Protein AF-A0A959PGM4-F1 (afdb_monomer_lite)

Structure (mmCIF, N/CA/C/O backbone):
data_AF-A0A959PGM4-F1
#
_entry.id   AF-A0A959PGM4-F1
#
loop_
_atom_site.group_PDB
_atom_site.id
_atom_site.type_symbol
_atom_site.label_atom_id
_atom_site.label_alt_id
_atom_site.label_comp_id
_atom_site.label_asym_id
_atom_site.label_entity_id
_atom_site.label_seq_id
_atom_site.pdbx_PDB_ins_code
_atom_site.Cartn_x
_atom_site.Cartn_y
_atom_site.Cartn_z
_atom_site.occupancy
_atom_site.B_iso_or_equiv
_atom_site.auth_seq_id
_atom_site.auth_comp_id
_atom_site.auth_asym_id
_atom_site.auth_atom_id
_atom_site.pdbx_PDB_model_num
ATOM 1 N N . GLY A 1 1 ? -4.953 7.515 -6.746 1.00 93.56 1 GLY A N 1
ATOM 2 C CA . GLY A 1 1 ? -4.181 6.437 -7.376 1.00 93.56 1 GLY A CA 1
ATOM 3 C C . GLY A 1 1 ? -5.066 5.246 -7.631 1.00 93.56 1 GLY A C 1
ATOM 4 O O . GLY A 1 1 ? -6.221 5.240 -7.216 1.00 93.56 1 GLY A O 1
ATOM 5 N N . TRP A 1 2 ? -4.540 4.241 -8.324 1.00 95.38 2 TRP A N 1
ATOM 6 C CA . TRP A 1 2 ? -5.319 3.051 -8.662 1.00 95.38 2 TRP A CA 1
ATOM 7 C C . TRP A 1 2 ? -5.652 2.193 -7.431 1.00 95.38 2 TRP A C 1
ATOM 9 O O . TRP A 1 2 ? -6.746 1.647 -7.377 1.00 95.38 2 TRP A O 1
ATOM 19 N N . GLY A 1 3 ? -4.788 2.151 -6.406 1.00 96.81 3 GLY A N 1
ATOM 20 C CA . GLY A 1 3 ? -5.074 1.464 -5.138 1.00 96.81 3 GLY A CA 1
ATOM 21 C C . GLY A 1 3 ? -6.258 2.080 -4.389 1.00 96.81 3 GLY A C 1
ATOM 22 O O . GLY A 1 3 ? -7.135 1.367 -3.916 1.00 96.81 3 GLY A O 1
ATOM 23 N N . GLY A 1 4 ? -6.340 3.412 -4.359 1.00 97.00 4 GLY A N 1
ATOM 24 C CA . GLY A 1 4 ? -7.487 4.130 -3.800 1.00 97.00 4 GLY A CA 1
ATOM 25 C C . GLY A 1 4 ? -8.791 3.877 -4.556 1.00 97.00 4 GLY A C 1
ATOM 26 O O . GLY A 1 4 ? -9.796 3.535 -3.944 1.00 97.00 4 GLY A O 1
ATOM 27 N N . ARG A 1 5 ? -8.764 3.953 -5.893 1.00 96.56 5 ARG A N 1
ATOM 28 C CA . ARG A 1 5 ? -9.941 3.631 -6.723 1.00 96.56 5 ARG A CA 1
ATOM 29 C C . ARG A 1 5 ? -10.361 2.164 -6.596 1.00 96.56 5 ARG A C 1
ATOM 31 O O . ARG A 1 5 ? -11.548 1.863 -6.586 1.00 96.56 5 ARG A O 1
ATOM 38 N N . MET A 1 6 ? -9.399 1.253 -6.465 1.00 97.12 6 MET A N 1
ATOM 39 C CA . MET A 1 6 ? -9.663 -0.156 -6.179 1.00 97.12 6 MET A CA 1
ATOM 40 C C . MET A 1 6 ? -10.338 -0.329 -4.813 1.00 97.12 6 MET A C 1
ATOM 42 O O . MET A 1 6 ? -11.281 -1.108 -4.696 1.00 97.12 6 MET A O 1
ATOM 46 N N . ALA A 1 7 ? -9.907 0.422 -3.795 1.00 97.25 7 ALA A N 1
ATOM 47 C CA . ALA A 1 7 ? -10.582 0.445 -2.503 1.00 97.25 7 ALA A CA 1
ATOM 48 C C . ALA A 1 7 ? -12.028 0.949 -2.630 1.00 97.25 7 ALA A C 1
ATOM 50 O O . ALA A 1 7 ? -12.923 0.303 -2.095 1.00 97.25 7 ALA A O 1
ATOM 51 N N . ASP A 1 8 ? -12.288 2.026 -3.384 1.00 96.62 8 ASP A N 1
ATOM 52 C CA . ASP A 1 8 ? -13.658 2.525 -3.601 1.00 96.62 8 ASP A CA 1
ATOM 53 C C . ASP A 1 8 ? -14.587 1.439 -4.183 1.00 96.62 8 ASP A C 1
ATOM 55 O O . ASP A 1 8 ? -15.738 1.320 -3.764 1.00 96.62 8 ASP A O 1
ATOM 59 N N . LEU A 1 9 ? -14.082 0.606 -5.103 1.00 96.50 9 LEU A N 1
ATOM 60 C CA . LEU A 1 9 ? -14.846 -0.500 -5.696 1.00 96.50 9 LEU A CA 1
ATOM 61 C C . LEU A 1 9 ? -15.120 -1.640 -4.701 1.00 96.50 9 LEU A C 1
ATOM 63 O O . LEU A 1 9 ? -16.193 -2.246 -4.723 1.00 96.50 9 LEU A O 1
ATOM 67 N N . LEU A 1 10 ? -14.153 -1.955 -3.835 1.00 96.62 10 LEU A N 1
ATOM 68 C CA . LEU A 1 10 ? -14.152 -3.188 -3.038 1.00 96.62 10 LEU A CA 1
ATOM 69 C C . LEU A 1 10 ? -14.497 -2.990 -1.561 1.00 96.62 10 LEU A C 1
ATOM 71 O O . LEU A 1 10 ? -14.688 -3.969 -0.841 1.00 96.62 10 LEU A O 1
ATOM 75 N N . ASN A 1 11 ? -14.616 -1.755 -1.084 1.00 95.56 11 ASN A N 1
ATOM 76 C CA . ASN A 1 11 ? -14.829 -1.476 0.335 1.00 95.56 11 ASN A CA 1
ATOM 77 C C . ASN A 1 11 ? -16.138 -2.051 0.894 1.00 95.56 11 ASN A C 1
ATOM 79 O O . ASN A 1 11 ? -16.210 -2.406 2.068 1.00 95.56 11 ASN A O 1
ATOM 83 N N . SER A 1 12 ? -17.148 -2.239 0.043 1.00 95.50 12 SER A N 1
ATOM 84 C CA . SER A 1 12 ? -18.398 -2.921 0.410 1.00 95.50 12 SER A CA 1
ATOM 85 C C . SER A 1 12 ? -18.208 -4.391 0.821 1.00 95.50 12 SER A C 1
ATOM 87 O O . SER A 1 12 ? -19.103 -4.988 1.418 1.00 95.50 12 SER A O 1
ATOM 89 N N . MET A 1 13 ? -17.044 -4.987 0.534 1.00 94.94 13 MET A N 1
ATOM 90 C CA . MET A 1 13 ? -16.696 -6.342 0.967 1.00 94.94 13 MET A CA 1
ATOM 91 C C . MET A 1 13 ? -16.266 -6.409 2.440 1.00 94.94 13 MET A C 1
ATOM 93 O O . MET A 1 13 ? -16.211 -7.507 3.001 1.00 94.94 13 MET A O 1
ATOM 97 N N . ASN A 1 14 ? -15.962 -5.263 3.053 1.00 96.75 14 ASN A N 1
ATOM 98 C CA . ASN A 1 14 ? -15.613 -5.126 4.462 1.00 96.75 14 ASN A CA 1
ATOM 99 C C . ASN A 1 14 ? -16.838 -4.687 5.274 1.00 96.75 14 ASN A C 1
ATOM 101 O O . ASN A 1 14 ? -17.685 -3.935 4.791 1.00 96.75 14 ASN A O 1
ATOM 105 N N . THR A 1 15 ? -16.946 -5.138 6.524 1.00 96.88 15 THR A N 1
ATOM 106 C CA . THR A 1 15 ? -18.056 -4.729 7.404 1.00 96.88 15 THR A CA 1
ATOM 107 C C . THR A 1 15 ? -17.756 -3.437 8.154 1.00 96.88 15 THR A C 1
ATOM 109 O O . THR A 1 15 ? -18.684 -2.743 8.561 1.00 96.88 15 THR A O 1
ATOM 112 N N . ASN A 1 16 ? -16.478 -3.105 8.326 1.00 93.62 16 ASN A N 1
ATOM 113 C CA . ASN A 1 16 ? -16.043 -1.858 8.938 1.00 93.62 16 ASN A CA 1
ATOM 114 C C . ASN A 1 16 ? -15.961 -0.740 7.906 1.00 93.62 16 ASN A C 1
ATOM 116 O O . ASN A 1 16 ? -15.417 -0.921 6.820 1.00 93.62 16 ASN A O 1
ATOM 120 N N . GLN A 1 17 ? -16.548 0.395 8.269 1.00 87.94 17 GLN A N 1
ATOM 121 C CA . GLN A 1 17 ? -16.638 1.598 7.448 1.00 87.94 17 GLN A CA 1
ATOM 122 C C . GLN A 1 17 ? -16.081 2.835 8.179 1.00 87.94 17 GLN A C 1
ATOM 124 O O . GLN A 1 17 ? -16.074 3.928 7.616 1.00 87.94 17 GLN A O 1
ATOM 129 N N . ASN A 1 18 ? -15.631 2.673 9.428 1.00 89.25 18 ASN A N 1
ATOM 130 C CA . ASN A 1 18 ? -15.082 3.741 10.262 1.00 89.25 18 ASN A CA 1
ATOM 131 C C . ASN A 1 18 ? -13.567 3.854 10.088 1.00 89.25 18 ASN A C 1
ATOM 133 O O . ASN A 1 18 ? -13.029 4.953 9.961 1.00 89.25 18 ASN A O 1
ATOM 137 N N . VAL A 1 19 ? -12.879 2.711 10.057 1.00 94.88 19 VAL A N 1
ATOM 138 C CA . VAL A 1 19 ? -11.465 2.631 9.693 1.00 94.88 19 VAL A CA 1
ATOM 139 C C . VAL A 1 19 ? -11.381 2.408 8.185 1.00 94.88 19 VAL A C 1
ATOM 141 O O . VAL A 1 19 ? -12.129 1.614 7.618 1.00 94.88 19 VAL A O 1
ATOM 144 N N . SER A 1 20 ? -10.479 3.115 7.507 1.00 95.06 20 SER A N 1
ATOM 145 C CA . SER A 1 20 ? -10.278 2.901 6.072 1.00 95.06 20 SER A CA 1
ATOM 146 C C . SER A 1 20 ? -9.637 1.539 5.814 1.00 95.06 20 SER A C 1
ATOM 148 O O . SER A 1 20 ? -8.712 1.137 6.519 1.00 95.06 20 SER A O 1
ATOM 150 N N . MET A 1 21 ? -10.057 0.851 4.749 1.00 96.50 21 MET A N 1
ATOM 151 C CA . MET A 1 21 ? -9.349 -0.345 4.276 1.00 96.50 21 MET A CA 1
ATOM 152 C C . MET A 1 21 ? -7.952 -0.029 3.714 1.00 96.50 21 MET A C 1
ATOM 154 O O . MET A 1 21 ? -7.125 -0.932 3.580 1.00 96.50 21 MET A O 1
ATOM 158 N N . ASN A 1 22 ? -7.686 1.240 3.387 1.00 97.38 22 ASN A N 1
ATOM 159 C CA . ASN A 1 22 ? -6.364 1.727 3.020 1.00 97.38 22 ASN A CA 1
ATOM 160 C C . ASN A 1 22 ? -5.606 2.107 4.290 1.00 97.38 22 ASN A C 1
ATOM 162 O O . ASN A 1 22 ? -5.919 3.120 4.905 1.00 97.38 22 ASN A O 1
ATOM 166 N N . ILE A 1 23 ? -4.593 1.332 4.664 1.00 98.00 23 ILE A N 1
ATOM 167 C CA . ILE A 1 23 ? -3.714 1.638 5.796 1.00 98.00 23 ILE A CA 1
ATOM 168 C C . ILE A 1 23 ? -2.375 2.132 5.251 1.00 98.00 23 ILE A C 1
ATOM 170 O O . ILE A 1 23 ? -1.760 1.469 4.413 1.00 98.00 23 ILE A O 1
ATOM 174 N N . SER A 1 24 ? -1.907 3.288 5.713 1.00 97.88 24 SER A N 1
ATOM 175 C CA . SER A 1 24 ? -0.600 3.826 5.321 1.00 97.88 24 SER A CA 1
ATOM 176 C C . SER A 1 24 ? 0.341 3.894 6.507 1.00 97.88 24 SER A C 1
ATOM 178 O O . SER A 1 24 ? -0.002 4.441 7.549 1.00 97.88 24 SER A O 1
ATOM 180 N N . LEU A 1 25 ? 1.562 3.409 6.314 1.00 97.94 25 LEU A N 1
ATOM 181 C CA . LEU A 1 25 ? 2.662 3.556 7.261 1.00 97.94 25 LEU A CA 1
ATOM 182 C C . LEU A 1 25 ? 3.656 4.631 6.815 1.00 97.94 25 LEU A C 1
ATOM 184 O O . LEU A 1 25 ? 4.728 4.779 7.396 1.00 97.94 25 LEU A O 1
ATOM 188 N N . SER A 1 26 ? 3.319 5.396 5.776 1.00 95.25 26 SER A N 1
ATOM 189 C CA . SER A 1 26 ? 4.145 6.478 5.230 1.00 95.25 26 SER A CA 1
ATOM 190 C C . SER A 1 26 ? 3.349 7.765 5.008 1.00 95.25 26 SER A C 1
ATOM 192 O O . SER A 1 26 ? 3.731 8.598 4.193 1.00 95.25 26 SER A O 1
ATOM 194 N N . GLY A 1 27 ? 2.258 7.948 5.757 1.00 93.75 27 GLY A N 1
ATOM 195 C CA . GLY A 1 27 ? 1.411 9.134 5.660 1.00 93.75 27 GLY A CA 1
ATOM 196 C C . GLY A 1 27 ? 0.600 9.180 4.366 1.00 93.75 27 GLY A C 1
ATOM 197 O O . GLY A 1 27 ? 0.263 8.144 3.785 1.00 93.75 27 GLY A O 1
ATOM 198 N N . THR A 1 28 ? 0.263 10.385 3.923 1.00 92.94 28 THR A N 1
ATOM 199 C CA . THR A 1 28 ? -0.574 10.565 2.737 1.00 92.94 28 THR A CA 1
ATOM 200 C C . THR A 1 28 ? 0.173 10.182 1.462 1.00 92.94 28 THR A C 1
ATOM 202 O O . THR A 1 28 ? 1.365 10.458 1.319 1.00 92.94 28 THR A O 1
ATOM 205 N N . ASN A 1 29 ? -0.501 9.505 0.529 1.00 94.88 29 ASN A N 1
ATOM 206 C CA . ASN A 1 29 ? 0.143 9.019 -0.692 1.00 94.88 29 ASN A CA 1
ATOM 207 C C . ASN A 1 29 ? -0.814 8.958 -1.888 1.00 94.88 29 ASN A C 1
ATOM 209 O O . ASN A 1 29 ? -2.011 8.714 -1.761 1.00 94.88 29 ASN A O 1
ATOM 213 N N . ILE A 1 30 ? -0.263 9.155 -3.089 1.00 94.12 30 ILE A N 1
ATOM 214 C CA . ILE A 1 30 ? -1.052 9.192 -4.327 1.00 94.12 30 ILE A CA 1
ATOM 215 C C . ILE A 1 30 ? -1.630 7.812 -4.656 1.00 94.12 30 ILE A C 1
ATOM 217 O O . ILE A 1 30 ? -2.711 7.740 -5.240 1.00 94.12 30 ILE A O 1
ATOM 221 N N . PHE A 1 31 ? -0.952 6.721 -4.290 1.00 96.00 31 PHE A N 1
ATOM 222 C CA . PHE A 1 31 ? -1.379 5.357 -4.603 1.00 96.00 31 PHE A CA 1
ATOM 223 C C . PHE A 1 31 ? -2.751 5.026 -3.988 1.00 96.00 31 PHE A C 1
ATOM 225 O O . PHE A 1 31 ? -3.655 4.618 -4.724 1.00 96.00 31 PHE A O 1
ATOM 232 N N . GLN A 1 32 ? -2.935 5.296 -2.693 1.00 97.06 32 GLN A N 1
ATOM 233 C CA . GLN A 1 32 ? -4.159 5.009 -1.929 1.00 97.06 32 GLN A CA 1
ATOM 234 C C . GLN A 1 32 ? -5.254 6.082 -2.040 1.00 97.06 32 GLN A C 1
ATOM 236 O O . GLN A 1 32 ? -6.339 5.901 -1.494 1.00 97.06 32 GLN A O 1
ATOM 241 N N . TYR A 1 33 ? -5.015 7.169 -2.777 1.00 93.19 33 TYR A N 1
ATOM 242 C CA . TYR A 1 33 ? -5.997 8.242 -2.942 1.00 93.19 33 TYR A CA 1
ATOM 243 C C . TYR A 1 33 ? -7.174 7.825 -3.848 1.00 93.19 33 TYR A C 1
ATOM 245 O O . TYR A 1 33 ? -6.987 7.685 -5.061 1.00 93.19 33 TYR A O 1
ATOM 253 N N . GLY A 1 34 ? -8.361 7.594 -3.284 1.00 93.25 34 GLY A N 1
ATOM 254 C CA . GLY A 1 34 ? -9.602 7.291 -4.009 1.00 93.25 34 GLY A CA 1
ATOM 255 C C . GLY A 1 34 ? -10.477 8.524 -4.266 1.00 93.25 34 GLY A C 1
ATOM 256 O O . GLY A 1 34 ? -10.069 9.659 -4.026 1.00 93.25 34 GLY A O 1
ATOM 257 N N . GLU A 1 35 ? -11.689 8.303 -4.773 1.00 91.12 35 GLU A N 1
ATOM 258 C CA . GLU A 1 35 ? -12.741 9.324 -4.854 1.00 91.12 35 GLU A CA 1
ATOM 259 C C . GLU A 1 35 ? -13.422 9.543 -3.505 1.00 91.12 35 GLU A C 1
ATOM 261 O O . GLU A 1 35 ? -13.747 10.679 -3.156 1.00 91.12 35 GLU A O 1
ATOM 266 N N . THR A 1 36 ? -13.640 8.462 -2.750 1.00 88.38 36 THR A N 1
ATOM 267 C CA . THR A 1 36 ? -14.333 8.514 -1.456 1.00 88.38 36 THR A CA 1
ATOM 268 C C . THR A 1 36 ? -13.449 8.060 -0.308 1.00 88.38 36 THR A C 1
ATOM 270 O O . THR A 1 36 ? -13.495 8.651 0.773 1.00 88.38 36 THR A O 1
ATOM 273 N N . LEU A 1 37 ? -12.614 7.049 -0.547 1.00 90.62 37 LEU A N 1
ATOM 274 C CA . LEU A 1 37 ? -11.719 6.491 0.451 1.00 90.62 37 LEU A CA 1
ATOM 275 C C . LEU A 1 37 ? -10.320 7.079 0.325 1.00 90.62 37 LEU A C 1
ATOM 277 O O . LEU A 1 37 ? -9.726 7.148 -0.749 1.00 90.62 37 LEU A O 1
ATOM 281 N N . VAL A 1 38 ? -9.778 7.455 1.474 1.00 90.62 38 VAL A N 1
ATOM 282 C CA . VAL A 1 38 ? -8.388 7.875 1.648 1.00 90.62 38 VAL A CA 1
ATOM 283 C C . VAL A 1 38 ? -7.728 6.983 2.687 1.00 90.62 38 VAL A C 1
ATOM 285 O O . VAL A 1 38 ? -8.398 6.227 3.394 1.00 90.62 38 VAL A O 1
ATOM 288 N N . GLU A 1 39 ? -6.411 7.031 2.763 1.00 94.69 39 GLU A N 1
ATOM 289 C CA . GLU A 1 39 ? -5.634 6.273 3.729 1.00 94.69 39 GLU A CA 1
ATOM 290 C C . GLU A 1 39 ? -5.937 6.649 5.187 1.00 94.69 39 GLU A C 1
ATOM 292 O O . GLU A 1 39 ? -6.103 7.814 5.548 1.00 94.69 39 GLU A O 1
ATOM 297 N N . PHE A 1 40 ? -5.944 5.634 6.044 1.00 95.62 40 PHE A N 1
ATOM 298 C CA . PHE A 1 40 ? -5.803 5.762 7.482 1.00 95.62 40 PHE A CA 1
ATOM 299 C C . PHE A 1 40 ? -4.318 5.594 7.825 1.00 95.62 40 PHE A C 1
ATOM 301 O O . PHE A 1 40 ? -3.743 4.513 7.673 1.00 95.62 40 PHE A O 1
ATOM 308 N N . ALA A 1 41 ? -3.674 6.695 8.211 1.00 95.62 41 ALA A N 1
ATOM 309 C CA . ALA A 1 41 ? -2.241 6.724 8.469 1.00 95.62 41 ALA A CA 1
ATOM 310 C C . ALA A 1 41 ? -1.920 6.304 9.910 1.00 95.62 41 ALA A C 1
ATOM 312 O O . ALA A 1 41 ? -2.480 6.851 10.859 1.00 95.62 41 ALA A O 1
ATOM 313 N N . ILE A 1 42 ? -0.978 5.376 10.058 1.00 97.19 42 ILE A N 1
ATOM 314 C CA . ILE A 1 42 ? -0.454 4.903 11.341 1.00 97.19 42 ILE A CA 1
ATOM 315 C C . ILE A 1 42 ? 1.075 4.961 11.343 1.00 97.19 42 ILE A C 1
ATOM 317 O O . ILE A 1 42 ? 1.725 4.909 10.297 1.00 97.19 42 ILE A O 1
ATOM 321 N N . ASP A 1 43 ? 1.661 5.062 12.527 1.00 97.06 43 ASP A N 1
ATOM 322 C CA . ASP A 1 43 ? 3.099 5.008 12.732 1.00 97.06 43 ASP A CA 1
ATOM 323 C C . ASP A 1 43 ? 3.585 3.549 12.882 1.00 97.06 43 ASP A C 1
ATOM 325 O O . ASP A 1 43 ? 2.937 2.746 13.566 1.00 97.06 43 ASP A O 1
ATOM 329 N N . PRO A 1 44 ? 4.727 3.170 12.275 1.00 97.06 44 PRO A N 1
ATOM 330 C CA . PRO A 1 44 ? 5.300 1.832 12.427 1.00 97.06 44 PRO A CA 1
ATOM 331 C C . PRO A 1 44 ? 5.546 1.413 13.883 1.00 97.06 44 PRO A C 1
ATOM 333 O O . PRO A 1 44 ? 5.326 0.255 14.235 1.00 97.06 44 PRO A O 1
ATOM 336 N N . TYR A 1 45 ? 5.968 2.346 14.733 1.00 96.81 45 TYR A N 1
ATOM 337 C CA . TYR A 1 45 ? 6.295 2.102 16.133 1.00 96.81 45 TYR A CA 1
ATOM 338 C C . TYR A 1 45 ? 5.079 2.340 17.028 1.00 96.81 45 TYR A C 1
ATOM 340 O O . TYR A 1 45 ? 4.698 1.448 17.786 1.00 96.81 45 TYR A O 1
ATOM 348 N N . ASP A 1 46 ? 4.407 3.479 16.873 1.00 94.81 46 ASP A N 1
ATOM 349 C CA . ASP A 1 46 ? 3.365 3.929 17.806 1.00 94.81 46 ASP A CA 1
ATOM 350 C C . ASP A 1 46 ? 1.932 3.541 17.390 1.00 94.81 46 ASP A C 1
ATOM 352 O O . ASP A 1 46 ? 0.984 3.709 18.160 1.00 94.81 46 ASP A O 1
ATOM 356 N N . GLY A 1 47 ? 1.742 2.986 16.188 1.00 95.50 47 GLY A N 1
ATOM 357 C CA . GLY A 1 47 ? 0.420 2.631 15.673 1.00 95.50 47 GLY A CA 1
ATOM 358 C C . GLY A 1 47 ? -0.427 3.880 15.430 1.00 95.50 47 GLY A C 1
ATOM 359 O O . GLY A 1 47 ? -0.027 4.762 14.678 1.00 95.50 47 GLY A O 1
ATOM 360 N N . SER A 1 48 ? -1.602 3.976 16.052 1.00 94.25 48 SER A N 1
ATOM 361 C CA . SER A 1 48 ? -2.434 5.185 15.981 1.00 94.25 48 SER A CA 1
ATOM 362 C C . SER A 1 48 ? -2.345 5.953 17.306 1.00 94.25 48 SER A C 1
ATOM 364 O O . SER A 1 48 ? -3.080 5.625 18.242 1.00 94.25 48 SER A O 1
ATOM 366 N N . PRO A 1 49 ? -1.445 6.947 17.444 1.00 85.81 49 PRO A N 1
ATOM 367 C CA . PRO A 1 49 ? -1.211 7.624 18.723 1.00 85.81 49 PRO A CA 1
ATOM 368 C C . PRO A 1 49 ? -2.404 8.468 19.206 1.00 85.81 49 PRO A C 1
ATOM 370 O O . PRO A 1 49 ? -2.496 8.756 20.397 1.00 85.81 49 PRO A O 1
ATOM 373 N N . GLY A 1 50 ? -3.347 8.819 18.323 1.00 88.19 50 GLY A N 1
ATOM 374 C CA . GLY A 1 50 ? -4.508 9.647 18.660 1.00 88.19 50 GLY A CA 1
ATOM 375 C C . GLY A 1 50 ? -4.138 11.100 18.986 1.00 88.19 50 GLY A C 1
ATOM 376 O O . GLY A 1 50 ? -3.073 11.590 18.609 1.00 88.19 50 GLY A O 1
ATOM 377 N N . ILE A 1 51 ? -5.037 11.810 19.672 1.00 90.50 51 ILE A N 1
ATOM 378 C CA . ILE A 1 51 ? -4.790 13.172 20.167 1.00 90.50 51 ILE A CA 1
ATOM 379 C C . ILE A 1 51 ? -4.303 13.078 21.614 1.00 90.50 51 ILE A C 1
ATOM 381 O O . ILE A 1 51 ? -4.976 12.484 22.455 1.00 90.50 51 ILE A O 1
ATOM 385 N N . ASP A 1 52 ? -3.163 13.699 21.927 1.00 89.00 52 ASP A N 1
ATOM 386 C CA . ASP A 1 52 ? -2.645 13.716 23.298 1.00 89.00 52 ASP A CA 1
ATOM 387 C C . ASP A 1 52 ? -3.694 14.249 24.292 1.00 89.00 52 ASP A C 1
ATOM 389 O O . ASP A 1 52 ? -4.310 15.302 24.086 1.00 89.00 52 ASP A O 1
ATOM 393 N N . GLY A 1 53 ? -3.882 13.511 25.389 1.00 88.12 53 GLY A N 1
ATOM 394 C CA . GLY A 1 53 ? -4.843 13.805 26.452 1.00 88.12 53 GLY A CA 1
ATOM 395 C C . GLY A 1 53 ? -6.320 13.726 26.063 1.00 88.12 53 GLY A C 1
ATOM 396 O O . GLY A 1 53 ? -7.150 14.149 26.869 1.00 88.12 53 GLY A O 1
ATOM 397 N N . TYR A 1 54 ? -6.646 13.209 24.876 1.00 92.44 54 TYR A N 1
ATOM 398 C CA . TYR A 1 54 ? -8.002 12.800 24.531 1.00 92.44 54 TYR A CA 1
ATOM 399 C C . TYR A 1 54 ? -8.253 11.376 25.028 1.00 92.44 54 TYR A C 1
ATOM 401 O O . TYR A 1 54 ? -7.597 10.430 24.595 1.00 92.44 54 TYR A O 1
ATOM 409 N N . ASP A 1 55 ? -9.211 11.227 25.934 1.00 90.19 55 ASP A N 1
ATOM 410 C CA . ASP A 1 55 ? -9.642 9.930 26.452 1.00 90.19 55 ASP A CA 1
ATOM 411 C C . ASP A 1 55 ? -11.115 10.042 26.904 1.00 90.19 55 ASP A C 1
ATOM 413 O O . ASP A 1 55 ? -11.405 10.751 27.878 1.00 90.19 55 ASP A O 1
ATOM 417 N N . PRO A 1 56 ? -12.063 9.393 26.196 1.00 87.00 56 PRO A N 1
ATOM 418 C CA . PRO A 1 56 ? -13.490 9.414 26.534 1.00 87.00 56 PRO A CA 1
ATOM 419 C C . PRO A 1 56 ? -13.830 8.758 27.875 1.00 87.00 56 PRO A C 1
ATOM 421 O O . PRO A 1 56 ? -14.887 9.027 28.441 1.00 87.00 56 PRO A O 1
ATOM 424 N N . LEU A 1 57 ? -12.951 7.892 28.385 1.00 88.88 57 LEU A N 1
ATOM 425 C CA . LEU A 1 57 ? -13.129 7.185 29.654 1.00 88.88 57 LEU A CA 1
ATOM 426 C C . LEU A 1 57 ? -12.419 7.896 30.815 1.00 88.88 57 LEU A C 1
ATOM 428 O O . LEU A 1 57 ? -12.503 7.460 31.966 1.00 88.88 57 LEU A O 1
ATOM 432 N N . SER A 1 58 ? -11.726 8.998 30.522 1.00 92.31 58 SER A N 1
ATOM 433 C CA . SER A 1 58 ? -10.930 9.728 31.495 1.00 92.31 58 SER A CA 1
ATOM 434 C C . SER A 1 58 ? -11.766 10.462 32.534 1.00 92.31 58 SER A C 1
ATOM 436 O O . SER A 1 58 ? -12.937 10.783 32.344 1.00 92.31 58 SER A O 1
ATOM 438 N N . THR A 1 59 ? -11.115 10.830 33.635 1.00 92.75 59 THR A N 1
ATOM 439 C CA . THR A 1 59 ? -11.686 11.700 34.671 1.00 92.75 59 THR A CA 1
ATOM 440 C C . THR A 1 59 ? -10.749 12.875 34.959 1.00 92.75 59 THR A C 1
ATOM 442 O O . THR A 1 59 ? -9.597 12.907 34.525 1.00 92.75 59 THR A O 1
ATOM 445 N N . GLY A 1 60 ? -11.239 13.894 35.671 1.00 93.94 60 GLY A N 1
ATOM 446 C CA . GLY A 1 60 ? -10.421 15.045 36.061 1.00 93.94 60 GLY A CA 1
ATOM 447 C C . GLY A 1 60 ? -10.030 15.941 34.880 1.00 93.94 60 GLY A C 1
ATOM 448 O O . GLY A 1 60 ? -10.881 16.335 34.084 1.00 93.94 60 GLY A O 1
ATOM 449 N N . PHE A 1 61 ? -8.748 16.312 34.789 1.00 93.44 61 PHE A N 1
ATOM 450 C CA . PHE A 1 61 ? -8.267 17.279 33.794 1.00 93.44 61 PHE A CA 1
ATOM 451 C C . PHE A 1 61 ? -8.402 16.773 32.351 1.00 93.44 61 PHE A C 1
ATOM 453 O O . PHE A 1 61 ? -8.845 17.525 31.487 1.00 93.44 61 PHE A O 1
ATOM 460 N N . ASN A 1 62 ? -8.096 15.500 32.091 1.00 93.44 62 ASN A N 1
ATOM 461 C CA . ASN A 1 62 ? -8.219 14.931 30.747 1.00 93.44 62 ASN A CA 1
ATOM 462 C C . ASN A 1 62 ? -9.681 14.835 30.296 1.00 93.44 62 ASN A C 1
ATOM 464 O O . ASN A 1 62 ? -9.963 15.144 29.148 1.00 93.44 62 ASN A O 1
ATOM 468 N N . ALA A 1 63 ? -10.634 14.574 31.199 1.00 95.12 63 ALA A N 1
ATOM 469 C CA . ALA A 1 63 ? -12.059 14.659 30.856 1.00 95.12 63 ALA A CA 1
ATOM 470 C C . ALA A 1 63 ? -12.461 16.063 30.364 1.00 95.12 63 ALA A C 1
ATOM 472 O O . ALA A 1 63 ? -13.255 16.198 29.438 1.00 95.12 63 ALA A O 1
ATOM 473 N N . LYS A 1 64 ? -11.874 17.122 30.945 1.00 95.31 64 LYS A N 1
ATOM 474 C CA . LYS A 1 64 ? -12.068 18.504 30.475 1.00 95.31 64 LYS A CA 1
ATOM 475 C C . LYS A 1 64 ? -11.369 18.794 29.147 1.00 95.31 64 LYS A C 1
ATOM 477 O O . LYS A 1 64 ? -11.896 19.579 28.363 1.00 95.31 64 LYS A O 1
ATOM 482 N N . ARG A 1 65 ? -10.223 18.160 28.871 1.00 94.88 65 ARG A N 1
ATOM 483 C CA . ARG A 1 65 ? -9.576 18.217 27.547 1.00 94.88 65 ARG A CA 1
ATOM 484 C C . ARG A 1 65 ? -10.446 17.547 26.485 1.00 94.88 65 ARG A C 1
ATOM 486 O O . ARG A 1 65 ? -10.701 18.185 25.469 1.00 94.88 65 ARG A O 1
ATOM 493 N N . THR A 1 66 ? -10.936 16.332 26.742 1.00 94.62 66 THR A N 1
ATOM 494 C CA . THR A 1 66 ? -11.867 15.601 25.866 1.00 94.62 66 THR A CA 1
ATOM 495 C C . THR A 1 66 ? -13.102 16.453 25.558 1.00 94.62 66 THR A C 1
ATOM 497 O O . THR A 1 66 ? -13.359 16.730 24.393 1.00 94.62 66 THR A O 1
ATOM 500 N N . GLU A 1 67 ? -13.780 16.990 26.583 1.00 94.94 67 GLU A N 1
ATOM 501 C CA . GLU A 1 67 ? -14.948 17.876 26.417 1.00 94.94 67 GLU A CA 1
ATOM 502 C C . GLU A 1 67 ? -14.631 19.099 25.535 1.00 94.94 67 GLU A C 1
ATOM 504 O O . GLU A 1 67 ? -15.405 19.456 24.648 1.00 94.94 67 GLU A O 1
ATOM 509 N N . GLY A 1 68 ? -13.473 19.736 25.738 1.00 94.25 68 GLY A N 1
ATOM 510 C CA . GLY A 1 68 ? -13.040 20.872 24.922 1.00 94.25 68 GLY A CA 1
ATOM 511 C C . GLY A 1 68 ? -12.759 20.503 23.462 1.00 94.25 68 GLY A C 1
ATOM 512 O O . GLY A 1 68 ? -13.127 21.256 22.561 1.00 94.25 68 GLY A O 1
ATOM 513 N N . ILE A 1 69 ? -12.132 19.350 23.220 1.00 93.62 69 ILE A N 1
ATOM 514 C CA . ILE A 1 69 ? -11.870 18.835 21.869 1.00 93.62 69 ILE A CA 1
ATOM 515 C C . ILE A 1 69 ? -13.192 18.507 21.170 1.00 93.62 69 ILE A C 1
ATOM 517 O O . ILE A 1 69 ? -13.404 18.962 20.047 1.00 93.62 69 ILE A O 1
ATOM 521 N N . ASP A 1 70 ? -14.105 17.807 21.844 1.00 93.69 70 ASP A N 1
ATOM 522 C CA . ASP A 1 70 ? -15.422 17.463 21.301 1.00 93.69 70 ASP A CA 1
ATOM 523 C C . ASP A 1 70 ? -16.231 18.719 20.955 1.00 93.69 70 ASP A C 1
ATOM 525 O O . ASP A 1 70 ? -16.871 18.769 19.906 1.00 93.69 70 ASP A O 1
ATOM 529 N N . LEU A 1 71 ? -16.162 19.772 21.780 1.00 93.12 71 LEU A N 1
ATOM 530 C CA 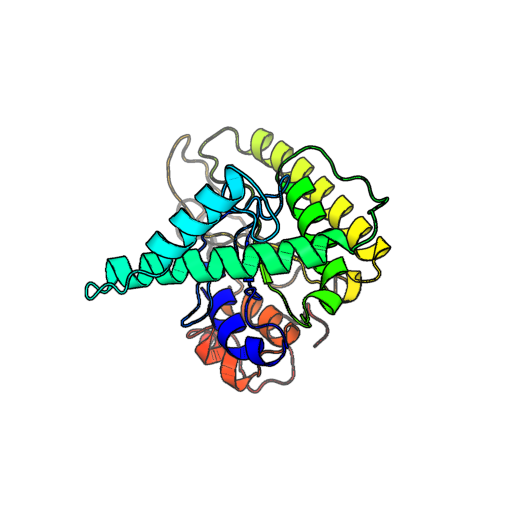. LEU A 1 71 ? -16.796 21.061 21.484 1.00 93.12 71 LEU A CA 1
ATOM 531 C C . LEU A 1 71 ? -16.203 21.728 20.240 1.00 93.12 71 LEU A C 1
ATOM 533 O O . LEU A 1 71 ? -16.959 22.244 19.420 1.00 93.12 71 LEU A O 1
ATOM 537 N N . LEU A 1 72 ? -14.874 21.718 20.084 1.00 90.31 72 LEU A N 1
ATOM 538 C CA . LEU A 1 72 ? -14.199 22.281 18.909 1.00 90.31 72 LEU A CA 1
ATOM 539 C C . LEU A 1 72 ? -14.542 21.506 17.635 1.00 90.31 72 LEU A C 1
ATOM 541 O O . LEU A 1 72 ? -14.813 22.114 16.601 1.00 90.31 72 LEU A O 1
ATOM 545 N N . LEU A 1 73 ? -14.569 20.176 17.714 1.00 90.62 73 LEU A N 1
ATOM 546 C CA . LEU A 1 73 ? -14.960 19.328 16.596 1.00 90.62 73 LEU A CA 1
ATOM 547 C C . LEU A 1 73 ? -16.465 19.451 16.315 1.00 90.62 73 LEU A C 1
ATOM 549 O O . LEU A 1 73 ? -16.891 19.415 15.165 1.00 90.62 73 LEU A O 1
ATOM 553 N N . GLY A 1 74 ? -17.297 19.648 17.333 1.00 89.19 74 GLY A N 1
ATOM 554 C CA . GLY A 1 74 ? -18.748 19.789 17.213 1.00 89.19 74 GLY A CA 1
ATOM 555 C C . GLY A 1 74 ? -19.220 21.063 16.505 1.00 89.19 74 GLY A C 1
ATOM 556 O O . GLY A 1 74 ? -20.395 21.140 16.145 1.00 89.19 74 GLY A O 1
ATOM 557 N N . VAL A 1 75 ? -18.341 22.046 16.275 1.00 90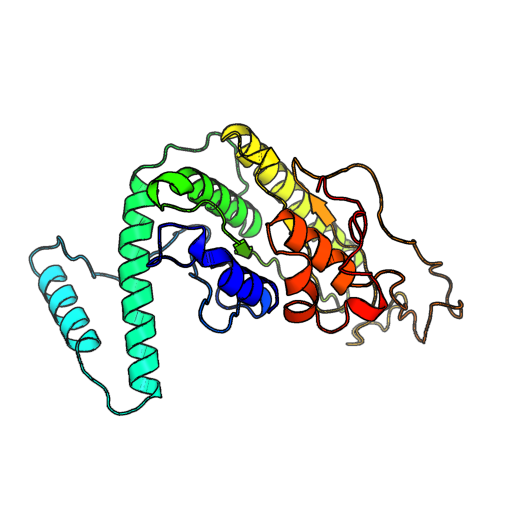.12 75 VAL A N 1
ATOM 558 C CA . VAL A 1 75 ? -18.708 23.296 15.598 1.00 90.12 75 VAL A CA 1
ATOM 559 C C . VAL A 1 75 ? -19.079 23.029 14.139 1.00 90.12 75 VAL A C 1
ATOM 561 O O . VAL A 1 75 ? -18.282 22.504 13.361 1.00 90.12 75 VAL A O 1
ATOM 564 N N . ASP A 1 76 ? -20.284 23.445 13.748 1.00 88.69 76 ASP A N 1
ATOM 565 C CA . ASP A 1 76 ? -20.674 23.467 12.342 1.00 88.69 76 ASP A CA 1
ATOM 566 C C . ASP A 1 76 ? -20.037 24.673 11.640 1.00 88.69 76 ASP A C 1
ATOM 568 O O . ASP A 1 76 ? -20.148 25.821 12.085 1.00 88.69 76 ASP A O 1
ATOM 572 N N . HIS A 1 77 ? -19.330 24.409 10.545 1.00 90.19 77 HIS A N 1
ATOM 573 C CA . HIS A 1 77 ? -18.621 25.427 9.784 1.00 90.19 77 HIS A CA 1
ATOM 574 C C . HIS A 1 77 ? -19.288 25.613 8.417 1.00 90.19 77 HIS A C 1
ATOM 576 O O . HIS A 1 77 ? -19.298 24.675 7.622 1.00 90.19 77 HIS A O 1
ATOM 582 N N . PRO A 1 78 ? -19.772 26.826 8.081 1.00 92.31 78 PRO A N 1
ATOM 583 C CA . PRO A 1 78 ? -20.322 27.094 6.750 1.00 92.31 78 PRO A CA 1
ATOM 584 C C . PRO A 1 78 ? -19.240 27.113 5.658 1.00 92.31 78 PRO A C 1
ATOM 586 O O . PRO A 1 78 ? -19.544 26.953 4.480 1.00 92.31 78 PRO A O 1
ATOM 589 N N . ASP A 1 79 ? -17.976 27.321 6.036 1.00 95.69 79 ASP A N 1
ATOM 590 C CA . ASP A 1 79 ? -16.834 27.262 5.126 1.00 95.69 79 ASP A CA 1
ATOM 591 C C . ASP A 1 79 ? -16.458 25.806 4.820 1.00 95.69 79 ASP A C 1
ATOM 593 O O . ASP A 1 79 ? -16.172 25.023 5.730 1.00 95.69 79 ASP A O 1
ATOM 597 N N . MET A 1 80 ? -16.423 25.455 3.533 1.00 94.12 80 MET A N 1
ATOM 598 C CA . MET A 1 80 ? -16.192 24.079 3.087 1.00 94.12 80 MET A CA 1
ATOM 599 C C . MET A 1 80 ? -14.815 23.523 3.473 1.00 94.12 80 MET A C 1
ATOM 601 O O . MET A 1 80 ? -14.705 22.324 3.727 1.00 94.12 80 MET A O 1
ATOM 605 N N . PHE A 1 81 ? -13.771 24.356 3.553 1.00 93.25 81 PHE A N 1
ATOM 606 C CA . PHE A 1 81 ? -12.431 23.902 3.933 1.00 93.25 81 PHE A CA 1
ATOM 607 C C . PHE A 1 81 ? -12.364 23.607 5.426 1.00 93.25 81 PHE A C 1
ATOM 609 O O . PHE A 1 81 ? -11.875 22.549 5.818 1.00 93.25 81 PHE A O 1
ATOM 616 N N . LYS A 1 82 ? -12.913 24.497 6.261 1.00 93.00 82 LYS A N 1
ATOM 617 C CA . LYS A 1 82 ? -13.013 24.271 7.711 1.00 93.00 82 LYS A CA 1
ATOM 618 C C . LYS A 1 82 ? -13.872 23.055 8.025 1.00 93.00 82 LYS A C 1
ATOM 620 O O . LYS A 1 82 ? -13.472 22.232 8.840 1.00 93.00 82 LYS A O 1
ATOM 625 N N . LYS A 1 83 ? -15.010 22.910 7.340 1.00 91.44 83 LYS A N 1
ATOM 626 C CA . LYS A 1 83 ? -15.871 21.734 7.470 1.00 91.44 83 LYS A CA 1
ATOM 627 C C . LYS A 1 83 ? -15.118 20.452 7.119 1.00 91.44 83 LYS A C 1
ATOM 629 O O . LYS A 1 83 ? -15.084 19.537 7.930 1.00 91.44 83 LYS A O 1
ATOM 634 N N . SER A 1 84 ? -14.454 20.421 5.964 1.00 89.94 84 SER A N 1
ATOM 635 C CA . SER A 1 84 ? -13.676 19.255 5.525 1.00 89.94 84 SER A CA 1
ATOM 636 C C . SER A 1 84 ? -12.555 18.909 6.507 1.00 89.94 84 SER A C 1
ATOM 638 O O . SER A 1 84 ? -12.354 17.741 6.819 1.00 89.94 84 SER A O 1
ATOM 640 N N . TYR A 1 85 ? -11.849 19.915 7.031 1.00 90.50 85 TYR A N 1
ATOM 641 C CA . TYR A 1 85 ? -10.799 19.722 8.031 1.00 90.50 85 TYR A CA 1
ATOM 642 C C . TYR A 1 85 ? -11.344 19.101 9.325 1.00 90.50 85 TYR A C 1
ATOM 644 O O . TYR A 1 85 ? -10.808 18.103 9.804 1.00 90.50 85 TYR A O 1
ATOM 652 N N . THR A 1 86 ? -12.445 19.639 9.855 1.00 91.44 86 THR A N 1
ATOM 653 C CA . THR A 1 86 ? -13.101 19.100 11.053 1.00 91.44 86 THR A CA 1
ATOM 654 C C . THR A 1 86 ? -13.659 17.693 10.819 1.00 91.44 86 THR A C 1
ATOM 656 O O . THR A 1 86 ? -13.511 16.831 11.682 1.00 91.44 86 THR A O 1
ATOM 659 N N . ASP A 1 87 ? -14.252 17.429 9.653 1.00 89.31 87 ASP A N 1
ATOM 660 C CA . ASP A 1 87 ? -14.786 16.109 9.298 1.00 89.31 87 ASP A CA 1
ATOM 661 C C . ASP A 1 87 ? -13.658 15.065 9.158 1.00 89.31 87 ASP A C 1
ATOM 663 O O . ASP A 1 87 ? -13.819 13.924 9.592 1.00 89.31 87 ASP A O 1
ATOM 667 N N . ILE A 1 88 ? -12.486 15.446 8.628 1.00 88.88 88 ILE A N 1
ATOM 668 C CA . ILE A 1 88 ? -11.288 14.590 8.623 1.00 88.88 88 ILE A CA 1
ATOM 669 C C . ILE A 1 88 ? -10.835 14.293 10.054 1.00 88.88 88 ILE A C 1
ATOM 671 O O . ILE A 1 88 ? -10.635 13.128 10.380 1.00 88.88 88 ILE A O 1
ATOM 675 N N . LEU A 1 89 ? -10.709 15.309 10.916 1.00 90.44 89 LEU A N 1
ATOM 676 C CA . LEU A 1 89 ? -10.269 15.105 12.300 1.00 90.44 89 LEU A CA 1
ATOM 677 C C . LEU A 1 89 ? -11.210 14.189 13.088 1.00 90.44 89 LEU A C 1
ATOM 679 O O . LEU A 1 89 ? -10.725 13.310 13.794 1.00 90.44 89 LEU A O 1
ATOM 683 N N . LYS A 1 90 ? -12.531 14.353 12.936 1.00 90.31 90 LYS A N 1
ATOM 684 C CA . LYS A 1 90 ? -13.529 13.468 13.557 1.00 90.31 90 LYS A CA 1
ATOM 685 C C . LYS A 1 90 ? -13.350 12.023 13.117 1.00 90.31 90 LYS A C 1
ATOM 687 O O . LYS A 1 90 ? -13.157 11.156 13.957 1.00 90.31 90 LYS A O 1
ATOM 692 N N . ARG A 1 91 ? -13.334 11.775 11.802 1.00 89.56 91 ARG A N 1
ATOM 693 C CA . ARG A 1 91 ? -13.167 10.416 11.265 1.00 89.56 91 ARG A CA 1
ATOM 694 C C . ARG A 1 91 ? -11.845 9.786 11.696 1.00 89.56 91 ARG A C 1
ATOM 696 O O . ARG A 1 91 ? -11.826 8.618 12.060 1.00 89.56 91 ARG A O 1
ATOM 703 N N . SER A 1 92 ? -10.751 10.550 11.687 1.00 90.62 92 SER A N 1
ATOM 704 C CA . SER A 1 92 ? -9.449 10.063 12.152 1.00 90.62 92 SER A CA 1
ATOM 705 C C . SER A 1 92 ? -9.458 9.723 13.641 1.00 90.62 92 SER A C 1
ATOM 707 O O . SER A 1 92 ? -8.841 8.739 14.041 1.00 90.62 92 SER A O 1
ATOM 709 N N . LEU A 1 93 ? -10.153 10.513 14.464 1.00 92.19 93 LEU A N 1
ATOM 710 C CA . LEU A 1 93 ? -10.276 10.268 15.897 1.00 92.19 93 LEU A CA 1
ATOM 711 C C . LEU A 1 93 ? -11.120 9.022 16.186 1.00 92.19 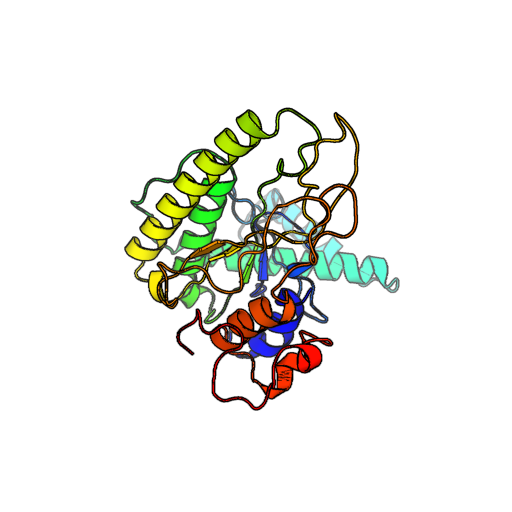93 LEU A C 1
ATOM 713 O O . LEU A 1 93 ? -10.641 8.124 16.876 1.00 92.19 93 LEU A O 1
ATOM 717 N N . ASP A 1 94 ? -12.316 8.937 15.602 1.00 91.06 94 ASP A N 1
ATOM 718 C CA . ASP A 1 94 ? -13.223 7.792 15.745 1.00 91.06 94 ASP A CA 1
ATOM 719 C C . ASP A 1 94 ? -12.542 6.498 15.272 1.00 91.06 94 ASP A C 1
ATOM 721 O O . ASP A 1 94 ? -12.480 5.509 16.007 1.00 91.06 94 ASP A O 1
ATOM 725 N N . GLY A 1 95 ? -11.927 6.538 14.084 1.00 93.88 95 GLY A N 1
ATOM 726 C CA . GLY A 1 95 ? -11.156 5.424 13.538 1.00 93.88 95 GLY A CA 1
ATOM 727 C C . GLY A 1 95 ? -9.954 5.051 14.411 1.00 93.88 95 GLY A C 1
ATOM 728 O O . GLY A 1 95 ? -9.693 3.870 14.611 1.00 93.88 95 GLY A O 1
ATOM 729 N N . SER A 1 96 ? -9.247 6.024 14.999 1.00 94.31 96 SER A N 1
ATOM 730 C CA . SER A 1 96 ? -8.129 5.761 15.916 1.00 94.31 96 SER A CA 1
ATOM 731 C C . SER A 1 96 ? -8.568 5.068 17.202 1.00 94.31 96 SER A C 1
ATOM 733 O O . SER A 1 96 ? -7.833 4.215 17.702 1.00 94.31 96 SER A O 1
ATOM 735 N N . ILE A 1 97 ? -9.718 5.438 17.766 1.00 93.25 97 ILE A N 1
ATOM 736 C CA . ILE A 1 97 ? -10.252 4.806 18.980 1.00 93.25 97 ILE A CA 1
ATOM 737 C C . ILE A 1 97 ? -10.590 3.345 18.686 1.00 93.25 97 ILE A C 1
ATOM 739 O O . ILE A 1 97 ? -10.124 2.452 19.394 1.00 93.25 97 ILE A O 1
ATOM 743 N N . GLU A 1 98 ? -11.343 3.103 17.612 1.00 95.25 98 GLU A N 1
ATOM 744 C CA . GLU A 1 98 ? -11.734 1.758 17.193 1.00 95.25 98 GLU A CA 1
ATOM 745 C C . GLU A 1 98 ? -10.516 0.891 16.850 1.00 95.25 98 GLU A C 1
ATOM 747 O O . GLU A 1 98 ? -10.385 -0.230 17.345 1.00 95.25 98 GLU A O 1
ATOM 752 N N . PHE A 1 99 ? -9.581 1.438 16.068 1.00 96.81 99 PHE A N 1
ATOM 753 C CA . PHE A 1 99 ? -8.348 0.759 15.691 1.00 96.81 99 PHE A CA 1
ATOM 754 C C . PHE A 1 99 ? -7.541 0.339 16.920 1.00 96.81 99 PHE A C 1
ATOM 756 O O . PHE A 1 99 ? -7.193 -0.831 17.058 1.00 96.81 99 PHE A O 1
ATOM 763 N N . ARG A 1 100 ? -7.278 1.263 17.853 1.00 95.31 100 ARG A N 1
ATOM 764 C CA . ARG A 1 100 ? -6.527 0.957 19.080 1.00 95.31 100 ARG A CA 1
ATOM 765 C C . ARG A 1 100 ? -7.206 -0.129 19.911 1.00 95.31 100 ARG A C 1
ATOM 767 O O . ARG A 1 100 ? -6.527 -1.051 20.348 1.00 95.31 100 ARG A O 1
ATOM 774 N N . ALA A 1 101 ? -8.526 -0.050 20.080 1.00 95.06 101 ALA A N 1
ATOM 775 C CA . ALA A 1 101 ? -9.281 -1.044 20.838 1.00 95.06 101 ALA A CA 1
ATOM 776 C C . ALA A 1 101 ? -9.180 -2.453 20.224 1.00 95.06 101 ALA A C 1
ATOM 778 O O . ALA A 1 101 ? -9.159 -3.446 20.953 1.00 95.06 101 ALA A O 1
ATOM 779 N N . ALA A 1 102 ? -9.089 -2.563 18.894 1.00 97.56 102 ALA A N 1
ATOM 780 C CA . ALA A 1 102 ? -8.838 -3.839 18.227 1.00 97.56 102 ALA A CA 1
ATOM 781 C C . ALA A 1 102 ? -7.388 -4.318 18.411 1.00 97.56 102 ALA A C 1
ATOM 783 O O . ALA A 1 102 ? -7.154 -5.494 18.687 1.00 97.56 102 ALA A O 1
ATOM 784 N N . MET A 1 103 ? -6.414 -3.409 18.315 1.00 97.56 103 MET A N 1
ATOM 785 C CA . MET A 1 103 ? -4.993 -3.729 18.499 1.00 97.56 103 MET A CA 1
ATOM 786 C C . MET A 1 103 ? -4.641 -4.129 19.941 1.00 97.56 103 MET A C 1
ATOM 788 O O . MET A 1 103 ? -3.664 -4.833 20.155 1.00 97.56 103 MET A O 1
ATOM 792 N N . GLU A 1 104 ? -5.423 -3.730 20.943 1.00 96.06 104 GLU A N 1
ATOM 793 C CA . GLU A 1 104 ? -5.245 -4.187 22.332 1.00 96.06 104 GLU A CA 1
ATOM 794 C C . GLU A 1 104 ? -5.665 -5.657 22.544 1.00 96.06 104 GLU A C 1
ATOM 796 O O . GLU A 1 104 ? -5.315 -6.260 23.558 1.00 96.06 104 GLU A O 1
ATOM 801 N N . GLN A 1 105 ? -6.403 -6.246 21.596 1.00 97.94 105 GLN A N 1
ATOM 802 C CA . GLN A 1 105 ? -6.948 -7.605 21.698 1.00 97.94 105 GLN A CA 1
ATOM 803 C C . GLN A 1 105 ? -6.122 -8.666 20.959 1.00 97.94 105 GLN A C 1
ATOM 805 O O . GLN A 1 105 ? -6.386 -9.861 21.119 1.00 97.94 105 GLN A O 1
ATOM 810 N N . ILE A 1 106 ? -5.143 -8.269 20.144 1.00 97.81 106 ILE A N 1
ATOM 811 C CA . ILE A 1 106 ? -4.302 -9.231 19.426 1.00 97.81 106 ILE A CA 1
ATOM 812 C C . ILE A 1 106 ? -3.235 -9.839 20.345 1.00 97.81 106 ILE A C 1
ATOM 814 O O . ILE A 1 106 ? -2.821 -9.256 21.346 1.00 97.81 106 ILE A O 1
ATOM 818 N N . GLY A 1 107 ? -2.772 -11.037 19.987 1.00 96.12 107 GLY A N 1
ATOM 819 C CA . GLY A 1 107 ? -1.601 -11.647 20.615 1.00 96.12 107 GLY A CA 1
ATOM 820 C C . GLY A 1 107 ? -0.286 -10.985 20.190 1.00 96.12 107 GLY A C 1
ATOM 821 O O . GLY A 1 107 ? -0.254 -10.107 19.331 1.00 96.12 107 GLY A O 1
ATOM 822 N N . ASN A 1 108 ? 0.820 -11.458 20.765 1.00 96.06 108 ASN A N 1
ATOM 823 C CA . ASN A 1 108 ? 2.163 -11.020 20.386 1.00 96.06 108 ASN A CA 1
ATOM 824 C C . ASN A 1 108 ? 2.718 -11.854 19.224 1.00 96.06 108 ASN A C 1
ATOM 826 O O . ASN A 1 108 ? 2.489 -13.063 19.171 1.00 96.06 108 ASN A O 1
ATOM 830 N N . LEU A 1 109 ? 3.519 -11.2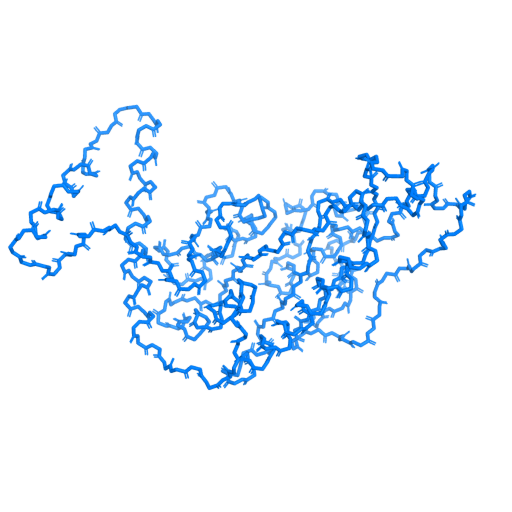19 18.366 1.00 97.56 109 LEU A N 1
ATOM 831 C CA . LEU A 1 109 ? 4.371 -11.899 17.388 1.00 97.56 109 LEU A CA 1
ATOM 832 C C . LEU A 1 109 ? 5.649 -12.418 18.057 1.00 97.56 109 LEU A C 1
ATOM 834 O O . LEU A 1 109 ? 6.287 -11.702 18.831 1.00 97.56 109 LEU A O 1
ATOM 838 N N . ASN A 1 110 ? 6.047 -13.641 17.721 1.00 98.38 110 ASN A N 1
ATOM 839 C CA . ASN A 1 110 ? 7.334 -14.222 18.103 1.00 98.38 110 ASN A CA 1
ATOM 840 C C . ASN A 1 110 ? 8.416 -13.941 17.055 1.00 98.38 110 ASN A C 1
ATOM 842 O O . ASN A 1 110 ? 9.604 -13.922 17.387 1.00 98.38 110 ASN A O 1
ATOM 846 N N . THR A 1 111 ? 8.022 -13.733 15.796 1.00 98.62 111 THR A N 1
ATOM 847 C CA . THR A 1 111 ? 8.927 -13.370 14.708 1.00 98.62 111 THR A CA 1
ATOM 848 C C . THR A 1 111 ? 9.681 -12.093 15.052 1.00 98.62 111 THR A C 1
ATOM 850 O O . THR A 1 111 ? 9.108 -11.073 15.438 1.00 98.62 111 THR A O 1
ATOM 853 N N . PHE A 1 112 ? 11.000 -12.151 14.891 1.00 98.50 112 PHE A N 1
ATOM 854 C CA . PHE A 1 112 ? 11.865 -11.000 15.078 1.00 98.50 112 PHE A CA 1
ATOM 855 C C . PHE A 1 112 ? 11.777 -10.055 13.876 1.00 98.50 112 PHE A C 1
ATOM 857 O O . PHE A 1 112 ? 11.893 -10.490 12.733 1.00 98.50 112 PHE A O 1
ATOM 864 N N . PHE A 1 113 ? 11.668 -8.757 14.156 1.00 98.75 113 PHE A N 1
ATOM 865 C CA . PHE A 1 113 ? 11.762 -7.689 13.166 1.00 98.75 113 PHE A CA 1
ATOM 866 C C . PHE A 1 113 ? 12.878 -6.733 13.562 1.00 98.75 113 PHE A C 1
ATOM 868 O O . PHE A 1 113 ? 12.970 -6.314 14.719 1.00 98.75 113 PHE A O 1
ATOM 875 N N . SER A 1 114 ? 13.720 -6.369 12.600 1.00 98.62 114 SER A N 1
ATOM 876 C CA . SER A 1 114 ? 14.831 -5.453 12.839 1.00 98.62 114 SER A CA 1
ATOM 877 C C . SER A 1 114 ? 14.350 -4.065 13.266 1.00 98.62 114 SER A C 1
ATOM 879 O O . SER A 1 114 ? 13.296 -3.594 12.836 1.00 98.62 114 SER A O 1
ATOM 881 N N . ASP A 1 115 ? 15.149 -3.375 14.083 1.00 97.75 115 ASP A N 1
ATOM 882 C CA . ASP A 1 115 ? 14.861 -1.998 14.493 1.00 97.75 115 ASP A CA 1
ATOM 883 C C . ASP A 1 115 ? 15.253 -1.003 13.391 1.00 97.75 115 ASP A C 1
ATOM 885 O O . ASP A 1 115 ? 16.317 -0.386 13.393 1.00 97.75 115 ASP A O 1
ATOM 889 N N . ASN A 1 116 ? 14.404 -0.933 12.372 1.00 96.69 116 ASN A N 1
ATOM 890 C CA . ASN A 1 116 ? 14.425 0.085 11.337 1.00 96.69 116 ASN A CA 1
ATOM 891 C C . ASN A 1 116 ? 13.001 0.284 10.800 1.00 96.69 116 ASN A C 1
ATOM 893 O O . ASN A 1 116 ? 12.148 -0.600 10.908 1.00 96.69 116 ASN A O 1
ATOM 897 N N . ARG A 1 117 ? 12.758 1.432 10.164 1.00 96.56 117 ARG A N 1
ATOM 898 C CA . ARG A 1 117 ? 11.411 1.844 9.756 1.00 96.56 117 ARG A CA 1
ATOM 899 C C . ARG A 1 117 ? 10.698 0.836 8.851 1.00 96.56 117 ARG A C 1
ATOM 901 O O . ARG A 1 117 ? 9.506 0.626 9.049 1.00 96.56 117 ARG A O 1
ATOM 908 N N . ILE A 1 118 ? 11.376 0.227 7.872 1.00 97.81 118 ILE A N 1
ATOM 909 C CA . ILE A 1 118 ? 10.720 -0.700 6.933 1.00 97.81 118 ILE A CA 1
ATOM 910 C C . ILE A 1 118 ? 10.372 -2.028 7.620 1.00 97.81 118 ILE A C 1
ATOM 912 O O . ILE A 1 118 ? 9.231 -2.472 7.523 1.00 97.81 118 ILE A O 1
ATOM 916 N N . SER A 1 119 ? 11.289 -2.602 8.404 1.00 98.62 119 SER A N 1
ATOM 917 C CA . SER A 1 119 ? 11.028 -3.814 9.192 1.00 98.62 119 SER A CA 1
ATOM 918 C C . SER A 1 119 ? 9.905 -3.597 10.210 1.00 98.62 119 SER A C 1
ATOM 920 O O . SER A 1 119 ? 8.991 -4.414 10.301 1.00 98.62 119 SER A O 1
ATOM 922 N N . GLN A 1 120 ? 9.906 -2.472 10.933 1.00 98.62 120 GLN A N 1
ATOM 923 C CA . GLN A 1 120 ? 8.827 -2.150 11.877 1.00 98.62 120 GLN A CA 1
ATOM 924 C C . GLN A 1 120 ? 7.505 -1.843 11.167 1.00 98.62 120 GLN A C 1
ATOM 926 O O . GLN A 1 120 ? 6.442 -2.150 11.699 1.00 98.62 120 GLN A O 1
ATOM 931 N N . SER A 1 121 ? 7.547 -1.324 9.935 1.00 98.69 121 SER A N 1
ATOM 932 C CA . SER A 1 121 ? 6.336 -1.158 9.128 1.00 98.69 121 SER A CA 1
ATOM 933 C C . SER A 1 121 ? 5.716 -2.513 8.790 1.00 98.69 121 SER A C 1
ATOM 935 O O . SER A 1 121 ? 4.524 -2.717 8.999 1.00 98.69 121 SER A O 1
ATOM 937 N N . PHE A 1 122 ? 6.520 -3.476 8.339 1.00 98.81 122 PHE A N 1
ATOM 938 C CA . PHE A 1 122 ? 6.036 -4.830 8.069 1.00 98.81 122 PHE A CA 1
ATOM 939 C C . PHE A 1 122 ? 5.566 -5.565 9.327 1.00 98.81 122 PHE A C 1
ATOM 941 O O . PHE A 1 122 ? 4.544 -6.254 9.283 1.00 98.81 122 PHE A O 1
ATOM 948 N N . LYS A 1 123 ? 6.240 -5.367 10.467 1.00 98.81 123 LYS A N 1
ATOM 949 C CA . LYS A 1 123 ? 5.754 -5.845 11.766 1.00 98.81 123 LYS A CA 1
ATOM 950 C C . LYS A 1 123 ? 4.353 -5.305 12.051 1.00 98.81 123 LYS A C 1
ATOM 952 O O . LYS A 1 123 ? 3.431 -6.078 12.291 1.00 98.81 123 LYS A O 1
ATOM 957 N N . ARG A 1 124 ? 4.180 -3.984 11.964 1.00 98.75 124 ARG A N 1
ATOM 958 C CA . ARG A 1 124 ? 2.904 -3.318 12.234 1.00 98.75 124 ARG A CA 1
ATOM 959 C C . ARG A 1 124 ? 1.806 -3.766 11.268 1.00 98.75 124 ARG A C 1
ATOM 961 O O . ARG A 1 124 ? 0.689 -3.999 11.708 1.00 98.75 124 ARG A O 1
ATOM 968 N N . ILE A 1 125 ? 2.111 -3.951 9.982 1.00 98.81 125 ILE A N 1
ATOM 969 C CA . ILE A 1 125 ? 1.167 -4.535 9.013 1.00 98.81 125 ILE A CA 1
ATOM 970 C C . ILE A 1 125 ? 0.739 -5.937 9.451 1.00 98.81 125 ILE A C 1
ATOM 972 O O . ILE A 1 125 ? -0.451 -6.235 9.451 1.00 98.81 125 ILE A O 1
ATOM 976 N N . THR A 1 126 ? 1.688 -6.779 9.867 1.00 98.88 126 THR A N 1
ATOM 977 C CA . THR A 1 126 ? 1.397 -8.138 10.353 1.00 98.88 126 THR A CA 1
ATOM 978 C C . THR A 1 126 ? 0.438 -8.099 11.547 1.00 98.88 126 THR A C 1
ATOM 980 O O . THR A 1 126 ? -0.561 -8.813 11.558 1.00 98.88 126 THR A O 1
ATOM 983 N N . GLU A 1 127 ? 0.677 -7.209 12.512 1.00 98.75 127 GLU A N 1
ATOM 984 C CA . GLU A 1 127 ? -0.207 -7.004 13.667 1.00 98.75 127 GLU A CA 1
ATOM 985 C C . GLU A 1 127 ? -1.611 -6.516 13.252 1.00 98.75 127 GLU A C 1
ATOM 987 O O . GLU A 1 127 ? -2.614 -7.005 13.769 1.00 98.75 127 GLU A O 1
ATOM 992 N N . VAL A 1 128 ? -1.718 -5.598 12.283 1.00 98.69 128 VAL A N 1
ATOM 993 C CA . VAL A 1 128 ? -3.026 -5.151 11.764 1.00 98.69 128 VAL A CA 1
ATOM 994 C C . VAL A 1 128 ? -3.772 -6.297 11.082 1.00 98.69 128 VAL A C 1
ATOM 996 O O . VAL A 1 128 ? -4.974 -6.455 11.285 1.00 98.69 128 VAL A O 1
ATOM 999 N N . ILE A 1 129 ? -3.067 -7.150 10.334 1.00 98.75 129 ILE A N 1
ATOM 1000 C CA . ILE A 1 129 ? -3.652 -8.353 9.732 1.00 98.75 129 ILE A CA 1
ATOM 1001 C C . ILE A 1 129 ? -4.142 -9.321 10.819 1.00 98.75 129 ILE A C 1
ATOM 1003 O O . ILE A 1 129 ? -5.182 -9.952 10.634 1.00 98.75 129 ILE A O 1
ATOM 1007 N N . MET A 1 130 ? -3.466 -9.438 11.967 1.00 98.69 130 MET A N 1
ATOM 1008 C CA . MET A 1 130 ? -3.976 -10.225 13.104 1.00 98.69 130 MET A CA 1
ATOM 1009 C C . MET A 1 130 ? -5.294 -9.662 13.650 1.00 98.69 130 MET A C 1
ATOM 1011 O O . MET A 1 130 ? -6.163 -10.432 14.053 1.00 98.69 130 MET A O 1
ATOM 1015 N N . ALA A 1 131 ? -5.470 -8.338 13.621 1.00 98.50 131 ALA A N 1
ATOM 1016 C CA . ALA A 1 131 ? -6.687 -7.665 14.067 1.00 98.50 131 ALA A CA 1
ATOM 1017 C C . ALA A 1 131 ? -7.828 -7.681 13.031 1.00 98.50 131 ALA 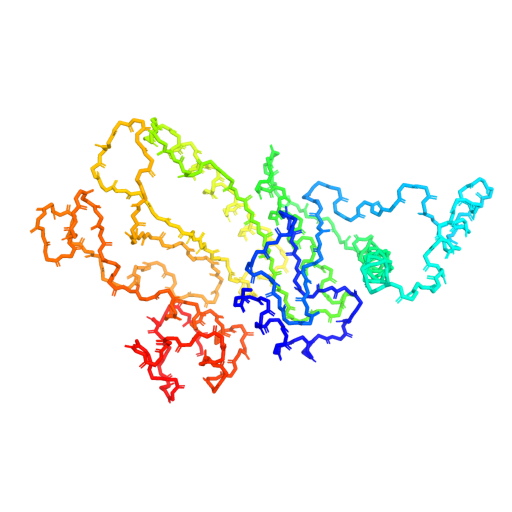A C 1
ATOM 1019 O O . ALA A 1 131 ? -8.922 -7.213 13.344 1.00 98.50 131 ALA A O 1
ATOM 1020 N N . ARG A 1 132 ? -7.615 -8.207 11.813 1.00 98.00 132 ARG A N 1
ATOM 1021 C CA . ARG A 1 132 ? -8.562 -8.103 10.681 1.00 98.00 132 ARG A CA 1
ATOM 1022 C C . ARG A 1 132 ? -9.989 -8.546 11.012 1.00 98.00 132 ARG A C 1
ATOM 1024 O O . ARG A 1 132 ? -10.927 -7.867 10.617 1.00 98.00 132 ARG A O 1
ATOM 1031 N N . ASP A 1 133 ? -10.158 -9.635 11.765 1.00 97.69 133 ASP A N 1
ATOM 1032 C CA . ASP A 1 133 ? -11.485 -10.173 12.089 1.00 97.69 133 ASP A CA 1
ATOM 1033 C C . ASP A 1 133 ? -12.203 -9.291 13.119 1.00 97.69 133 ASP A C 1
ATOM 1035 O O . ASP A 1 133 ? -13.402 -9.047 12.998 1.00 97.69 133 ASP A O 1
ATOM 1039 N N . ILE A 1 134 ? -11.458 -8.750 14.090 1.00 98.00 134 ILE A N 1
ATOM 1040 C CA . ILE A 1 134 ? -11.966 -7.803 15.095 1.00 98.00 134 ILE A CA 1
ATOM 1041 C C . ILE A 1 134 ? -12.353 -6.488 14.414 1.00 98.00 134 ILE A C 1
ATOM 1043 O O . ILE A 1 134 ? -13.410 -5.925 14.686 1.00 98.00 134 ILE A O 1
ATOM 1047 N N . LEU A 1 135 ? -11.508 -6.031 13.490 1.00 97.56 135 LEU A N 1
ATOM 1048 C CA . LEU A 1 135 ? -11.733 -4.846 12.679 1.00 97.56 135 LEU A CA 1
ATOM 1049 C C . LEU A 1 135 ? -12.730 -5.078 11.538 1.00 97.56 135 LEU A C 1
ATOM 1051 O O . LEU A 1 135 ? -13.016 -4.127 10.829 1.00 97.56 135 LEU A O 1
ATOM 1055 N N . GLY A 1 136 ? -13.254 -6.286 11.313 1.00 97.75 136 GLY A N 1
ATOM 1056 C CA . GLY A 1 136 ? -14.236 -6.547 10.255 1.00 97.75 136 GLY A CA 1
ATOM 1057 C C . GLY A 1 136 ? -13.717 -6.375 8.817 1.00 97.75 136 GLY A C 1
ATOM 1058 O O . GLY A 1 136 ? -14.497 -6.051 7.913 1.00 97.75 136 GLY A O 1
ATOM 1059 N N . PHE A 1 137 ? -12.419 -6.576 8.588 1.00 97.81 137 PHE A N 1
ATOM 1060 C CA . PHE A 1 137 ? -11.797 -6.490 7.269 1.00 97.81 137 PHE A CA 1
ATOM 1061 C C . PHE A 1 137 ? -11.566 -7.865 6.641 1.00 97.81 137 PHE A C 1
ATOM 1063 O O . PHE A 1 137 ? -10.953 -8.753 7.227 1.00 97.81 137 PHE A O 1
ATOM 1070 N N . LYS A 1 138 ? -11.991 -8.002 5.383 1.00 96.00 138 LYS A N 1
ATOM 1071 C CA . LYS A 1 138 ? -11.633 -9.113 4.488 1.00 96.00 138 LYS A CA 1
ATOM 1072 C C . LYS A 1 138 ? -10.537 -8.729 3.501 1.00 96.00 138 LYS A C 1
ATOM 1074 O O . LYS A 1 138 ? -9.822 -9.597 3.017 1.00 96.00 138 LYS A O 1
ATOM 1079 N N . ARG A 1 139 ? -10.452 -7.441 3.159 1.00 95.94 139 ARG A N 1
ATOM 1080 C CA . ARG A 1 139 ? -9.499 -6.875 2.201 1.00 95.94 139 ARG A CA 1
ATOM 1081 C C . ARG A 1 139 ? -8.962 -5.566 2.741 1.00 95.94 139 ARG A C 1
ATOM 1083 O O . ARG A 1 139 ? -9.746 -4.696 3.118 1.00 95.94 139 ARG A O 1
ATOM 1090 N N . GLN A 1 140 ? -7.645 -5.420 2.726 1.00 97.56 140 GLN A N 1
ATOM 1091 C CA . GLN A 1 140 ? -6.959 -4.185 3.088 1.00 97.56 140 GLN A CA 1
ATOM 1092 C C . GLN A 1 140 ? -5.785 -3.957 2.145 1.00 97.56 140 GLN A C 1
ATOM 1094 O O . GLN A 1 140 ? -5.192 -4.908 1.636 1.00 97.56 140 GLN A O 1
ATOM 1099 N N . ILE A 1 141 ? -5.468 -2.688 1.919 1.00 98.38 141 ILE A N 1
ATOM 1100 C CA . ILE A 1 141 ? -4.321 -2.260 1.125 1.00 98.38 141 ILE A CA 1
ATOM 1101 C C . ILE A 1 141 ? -3.371 -1.553 2.078 1.00 98.38 141 ILE A C 1
ATOM 1103 O O . ILE A 1 141 ? -3.755 -0.583 2.730 1.00 98.38 141 ILE A O 1
ATOM 1107 N N . PHE A 1 142 ? -2.129 -2.020 2.132 1.00 98.56 142 PHE A N 1
ATOM 1108 C CA . PHE A 1 142 ? -1.092 -1.440 2.974 1.00 98.56 142 PHE A CA 1
ATOM 1109 C C . PHE A 1 142 ? -0.088 -0.678 2.117 1.00 98.56 142 PHE A C 1
ATOM 1111 O O . PHE A 1 142 ? 0.356 -1.182 1.086 1.00 98.56 142 PHE A O 1
ATOM 1118 N N . PHE A 1 143 ? 0.288 0.524 2.547 1.00 98.44 143 PHE A N 1
ATOM 1119 C CA . PHE A 1 143 ? 1.327 1.309 1.891 1.00 98.44 143 PHE A CA 1
ATOM 1120 C C . PHE A 1 143 ? 2.510 1.535 2.821 1.00 98.44 143 PHE A C 1
ATOM 1122 O O . PHE A 1 143 ? 2.363 2.013 3.948 1.00 98.44 143 PHE A O 1
ATOM 1129 N N . VAL A 1 144 ? 3.699 1.225 2.312 1.00 97.62 144 VAL A N 1
ATOM 1130 C CA . VAL A 1 144 ? 4.972 1.506 2.965 1.00 97.62 144 VAL A CA 1
ATOM 1131 C C . VAL A 1 144 ? 5.910 2.106 1.935 1.00 97.62 144 VAL A C 1
ATOM 1133 O O . VAL A 1 144 ? 5.949 1.682 0.784 1.00 97.62 144 VAL A O 1
ATOM 1136 N N . GLN A 1 145 ? 6.699 3.080 2.369 1.00 95.62 145 GLN A N 1
ATOM 1137 C CA . GLN A 1 145 ? 7.725 3.708 1.552 1.00 95.62 145 GLN A CA 1
ATOM 1138 C C . GLN A 1 145 ? 9.080 3.602 2.246 1.00 95.62 145 GLN A C 1
ATOM 1140 O O . GLN A 1 145 ? 9.223 3.960 3.419 1.00 95.62 145 GLN A O 1
ATOM 1145 N N . MET A 1 146 ? 10.083 3.179 1.482 1.00 94.69 146 MET A N 1
ATOM 1146 C CA . MET A 1 146 ? 11.493 3.346 1.812 1.00 94.69 146 MET A CA 1
ATOM 1147 C C . MET A 1 146 ? 12.085 4.354 0.829 1.00 94.69 146 MET A C 1
ATOM 1149 O O . MET A 1 146 ? 12.094 4.107 -0.371 1.00 94.69 146 MET A O 1
ATOM 1153 N N . GLY A 1 147 ? 12.533 5.505 1.331 1.00 92.88 147 GLY A N 1
ATOM 1154 C CA . GLY A 1 147 ? 13.218 6.510 0.516 1.00 92.88 147 GLY A CA 1
ATOM 1155 C C . GLY A 1 147 ? 14.675 6.139 0.219 1.00 92.88 147 GLY A C 1
ATOM 1156 O O . GLY A 1 147 ? 15.175 5.114 0.676 1.00 92.88 147 GLY A O 1
ATOM 1157 N N . GLY A 1 148 ? 15.370 7.020 -0.507 1.00 91.88 148 GLY A N 1
ATOM 1158 C CA . GLY A 1 148 ? 16.809 6.890 -0.763 1.00 91.88 148 GLY A CA 1
ATOM 1159 C C . GLY A 1 148 ? 17.182 6.092 -2.013 1.00 91.88 148 GLY A C 1
ATOM 1160 O O . GLY A 1 148 ? 18.289 5.573 -2.055 1.00 91.88 148 GLY A O 1
ATOM 1161 N N . TRP A 1 149 ? 16.283 5.990 -3.000 1.00 91.69 149 TRP A N 1
ATOM 1162 C CA . TRP A 1 149 ? 16.507 5.275 -4.270 1.00 91.69 149 TRP A CA 1
ATOM 1163 C C . TRP A 1 149 ? 16.785 6.187 -5.476 1.00 91.69 149 TRP A C 1
ATOM 1165 O O . TRP A 1 149 ? 17.171 5.702 -6.536 1.00 91.69 149 TRP A O 1
ATOM 1175 N N . ASP A 1 150 ? 16.624 7.504 -5.325 1.00 89.88 150 ASP A N 1
ATOM 1176 C CA . ASP A 1 150 ? 16.974 8.487 -6.358 1.00 89.88 150 ASP A CA 1
ATOM 1177 C C . ASP A 1 150 ? 18.438 8.919 -6.210 1.00 89.88 150 ASP A C 1
ATOM 1179 O O . ASP A 1 150 ? 18.769 10.011 -5.742 1.00 89.88 150 ASP A O 1
ATOM 1183 N N . MET A 1 151 ? 19.346 7.986 -6.495 1.00 88.31 151 MET A N 1
ATOM 1184 C CA . MET A 1 151 ? 20.776 8.239 -6.375 1.00 88.31 151 MET A CA 1
ATOM 1185 C C . MET A 1 151 ? 21.285 9.056 -7.568 1.00 88.31 151 MET A C 1
ATOM 1187 O O . MET A 1 151 ? 21.326 8.575 -8.700 1.00 88.31 151 MET A O 1
ATOM 1191 N N . HIS A 1 152 ? 21.789 10.258 -7.288 1.00 88.12 152 HIS A N 1
ATOM 1192 C CA . HIS A 1 152 ? 22.571 11.062 -8.237 1.00 88.12 152 HIS A CA 1
ATOM 1193 C C . HIS A 1 152 ? 24.075 10.735 -8.196 1.00 88.12 152 HIS A C 1
ATOM 1195 O O . HIS A 1 152 ? 24.856 11.282 -8.957 1.00 88.12 152 HIS A O 1
ATOM 1201 N N . GLY A 1 153 ? 24.507 9.855 -7.298 1.00 85.50 153 GLY A N 1
ATOM 1202 C CA . GLY A 1 153 ? 25.898 9.459 -7.102 1.00 85.50 153 GLY A CA 1
ATOM 1203 C C . GLY A 1 153 ? 25.967 8.275 -6.143 1.00 85.50 153 GLY A C 1
ATOM 1204 O O . GLY A 1 153 ? 24.950 7.905 -5.560 1.00 85.50 153 GLY A O 1
ATOM 1205 N N . GLU A 1 154 ? 27.141 7.652 -6.008 1.00 87.38 154 GLU A N 1
ATOM 1206 C CA . GLU A 1 154 ? 27.359 6.516 -5.087 1.00 87.38 154 GLU A CA 1
ATOM 1207 C C . GLU A 1 154 ? 26.317 5.385 -5.232 1.00 87.38 154 GLU A C 1
ATOM 1209 O O . GLU A 1 154 ? 25.956 4.722 -4.255 1.00 87.38 154 GLU A O 1
ATOM 1214 N N . LEU A 1 155 ? 25.823 5.171 -6.463 1.00 89.38 155 LEU A N 1
ATOM 1215 C CA . LEU A 1 155 ? 24.747 4.221 -6.755 1.00 89.38 155 LEU A CA 1
ATOM 1216 C C . LEU A 1 155 ? 25.091 2.828 -6.232 1.00 89.38 155 LEU A C 1
ATOM 1218 O O . LEU A 1 155 ? 24.275 2.242 -5.541 1.00 89.38 155 LEU A O 1
ATOM 1222 N N . ILE A 1 156 ? 26.287 2.313 -6.530 1.00 90.50 156 ILE A N 1
ATOM 1223 C CA . ILE A 1 156 ? 26.662 0.929 -6.205 1.00 90.50 156 ILE A CA 1
ATOM 1224 C C . ILE A 1 156 ? 26.568 0.667 -4.696 1.00 90.50 156 ILE A C 1
ATOM 1226 O O . ILE A 1 156 ? 25.806 -0.205 -4.280 1.00 90.50 156 ILE A O 1
ATOM 1230 N N . ASP A 1 157 ? 27.250 1.470 -3.880 1.00 94.06 157 ASP A N 1
ATOM 1231 C CA . ASP A 1 157 ? 27.312 1.259 -2.430 1.00 94.06 157 ASP A CA 1
ATOM 1232 C C . ASP A 1 157 ? 25.970 1.553 -1.739 1.00 94.06 157 ASP A C 1
ATOM 1234 O O . ASP A 1 157 ? 25.562 0.845 -0.811 1.00 94.06 157 ASP A O 1
ATOM 1238 N N . SER A 1 158 ? 25.259 2.595 -2.185 1.00 93.81 158 SER A N 1
ATOM 1239 C CA . SER A 1 158 ? 23.952 2.959 -1.622 1.00 93.81 158 SER A CA 1
ATOM 1240 C C . SER A 1 158 ? 22.883 1.931 -1.987 1.00 93.81 158 SER A C 1
ATOM 1242 O O . SER A 1 158 ? 22.092 1.526 -1.135 1.00 93.81 158 SER A O 1
ATOM 1244 N N . HIS A 1 159 ? 22.881 1.465 -3.236 1.00 93.88 159 HIS A N 1
ATOM 1245 C CA . HIS A 1 159 ? 21.938 0.468 -3.729 1.00 93.88 159 HIS A CA 1
ATOM 1246 C C . HIS A 1 159 ? 22.181 -0.889 -3.064 1.00 93.88 159 HIS A C 1
ATOM 1248 O O . HIS A 1 159 ? 21.230 -1.503 -2.589 1.00 93.88 159 HIS A O 1
ATOM 1254 N N . GLU A 1 160 ? 23.439 -1.325 -2.923 1.00 96.06 160 GLU A N 1
ATOM 1255 C CA . GLU A 1 160 ? 23.775 -2.551 -2.187 1.00 96.06 160 GLU A CA 1
ATOM 1256 C C . GLU A 1 160 ? 23.285 -2.490 -0.732 1.00 96.06 160 GLU A C 1
ATOM 1258 O O . GLU A 1 160 ? 22.682 -3.441 -0.227 1.00 96.06 160 GLU A O 1
ATOM 1263 N N . ARG A 1 161 ? 23.505 -1.362 -0.046 1.00 96.25 161 ARG A N 1
ATOM 1264 C CA . ARG A 1 161 ? 23.039 -1.165 1.332 1.00 96.25 161 ARG A CA 1
ATOM 1265 C C . ARG A 1 161 ? 21.519 -1.230 1.431 1.00 96.25 161 ARG A C 1
ATOM 1267 O O . ARG A 1 161 ? 21.003 -1.919 2.309 1.00 96.25 161 ARG A O 1
ATOM 1274 N N . ASN A 1 162 ? 20.814 -0.527 0.549 1.00 96.19 162 ASN A N 1
ATOM 1275 C CA . ASN A 1 162 ? 19.358 -0.483 0.579 1.00 96.19 162 ASN A CA 1
ATOM 1276 C C . ASN A 1 162 ? 18.748 -1.848 0.248 1.00 96.19 162 ASN A C 1
ATOM 1278 O O . ASN A 1 162 ? 17.826 -2.278 0.938 1.00 96.19 162 ASN A O 1
ATOM 1282 N N . LEU A 1 163 ? 19.301 -2.570 -0.732 1.00 96.69 163 LEU A N 1
ATOM 1283 C CA . LEU A 1 163 ? 18.854 -3.921 -1.070 1.00 96.69 163 LEU A CA 1
ATOM 1284 C C . LEU A 1 163 ? 19.013 -4.898 0.099 1.00 96.69 163 LEU A C 1
ATOM 1286 O O . LEU A 1 163 ? 18.110 -5.693 0.324 1.00 96.69 163 LEU A O 1
ATOM 1290 N N . LYS A 1 164 ? 20.085 -4.807 0.900 1.00 97.81 164 LYS A N 1
ATOM 1291 C CA . LYS A 1 164 ? 20.235 -5.627 2.122 1.00 97.81 164 LYS A CA 1
ATOM 1292 C C . LYS A 1 164 ? 19.148 -5.345 3.162 1.00 97.81 164 LYS A C 1
ATOM 1294 O O . LYS A 1 164 ? 18.721 -6.257 3.866 1.00 97.81 164 LYS A O 1
ATOM 1299 N N . ILE A 1 165 ? 18.715 -4.089 3.284 1.00 97.75 165 ILE A N 1
ATOM 1300 C CA . ILE A 1 165 ? 17.625 -3.710 4.192 1.00 97.75 165 ILE A CA 1
ATOM 1301 C C . ILE A 1 165 ? 16.296 -4.269 3.669 1.00 97.75 165 ILE A C 1
ATOM 1303 O O . ILE A 1 165 ? 15.552 -4.862 4.445 1.00 97.75 165 ILE A O 1
ATOM 1307 N N . VAL A 1 166 ? 16.019 -4.119 2.368 1.00 97.31 166 VAL A N 1
ATOM 1308 C CA . VAL A 1 166 ? 14.800 -4.645 1.731 1.00 97.31 166 VAL A CA 1
ATOM 1309 C C . VAL A 1 166 ? 14.733 -6.165 1.831 1.00 97.31 166 VAL A C 1
ATOM 1311 O O . VAL A 1 166 ? 13.719 -6.685 2.281 1.00 97.31 166 VAL A O 1
ATOM 1314 N N . ASP A 1 167 ? 15.810 -6.866 1.474 1.00 98.00 167 ASP A N 1
ATOM 1315 C CA . ASP A 1 167 ? 15.922 -8.327 1.556 1.00 98.00 167 ASP A CA 1
ATOM 1316 C C . ASP A 1 167 ? 15.569 -8.833 2.959 1.00 98.00 167 ASP A C 1
ATOM 1318 O O . ASP A 1 167 ? 14.649 -9.635 3.137 1.00 98.00 167 ASP A O 1
ATOM 1322 N N . LYS A 1 168 ? 16.221 -8.265 3.980 1.00 98.56 168 LYS A N 1
ATOM 1323 C CA . LYS A 1 168 ? 15.965 -8.635 5.370 1.00 98.56 168 LYS A CA 1
ATOM 1324 C C . LYS A 1 168 ? 14.529 -8.329 5.799 1.00 98.56 168 LYS A C 1
ATOM 1326 O O . LYS A 1 168 ? 13.903 -9.163 6.445 1.00 98.56 168 LYS A O 1
ATOM 1331 N N . ALA A 1 169 ? 13.999 -7.160 5.446 1.00 98.56 169 ALA A N 1
ATOM 1332 C CA . ALA A 1 169 ? 12.655 -6.745 5.838 1.00 98.56 169 ALA A CA 1
ATOM 1333 C C . ALA A 1 169 ? 11.560 -7.605 5.181 1.00 98.56 169 ALA A C 1
ATOM 1335 O O . ALA A 1 169 ? 10.589 -7.964 5.844 1.00 98.56 169 ALA A O 1
ATOM 1336 N N . LEU A 1 170 ? 11.731 -7.985 3.909 1.00 98.44 170 LEU A N 1
ATOM 1337 C CA . LEU A 1 170 ? 10.821 -8.895 3.207 1.00 98.44 170 LEU A CA 1
ATOM 1338 C C . LEU A 1 170 ? 10.881 -10.314 3.782 1.00 98.44 170 LEU A C 1
ATOM 1340 O O . LEU A 1 170 ? 9.838 -10.944 3.954 1.00 98.44 170 LEU A O 1
ATOM 1344 N N . PHE A 1 171 ? 12.074 -10.799 4.138 1.00 98.62 171 PHE A N 1
ATOM 1345 C CA . PHE A 1 171 ? 12.231 -12.083 4.821 1.00 98.62 171 PHE A CA 1
ATOM 1346 C C . PHE A 1 171 ? 11.535 -12.095 6.191 1.00 98.62 171 PHE A C 1
ATOM 1348 O O . PHE A 1 171 ? 10.785 -13.021 6.502 1.00 98.62 171 PHE A O 1
ATOM 1355 N N . GLU A 1 172 ? 11.738 -11.053 7.001 1.00 98.88 172 GLU A N 1
ATOM 1356 C CA . GLU A 1 172 ? 11.058 -10.880 8.292 1.00 98.88 172 GLU A CA 1
ATOM 1357 C C . GLU A 1 172 ? 9.532 -10.812 8.114 1.00 98.88 172 GLU A C 1
ATOM 1359 O O . GLU A 1 172 ? 8.800 -11.484 8.841 1.00 98.88 172 GLU A O 1
ATOM 1364 N N . PHE A 1 173 ? 9.044 -10.077 7.106 1.00 98.81 173 PHE A N 1
ATOM 1365 C CA . PHE A 1 173 ? 7.613 -9.988 6.813 1.00 98.81 173 PHE A CA 1
ATOM 1366 C C . PHE A 1 173 ? 7.015 -11.332 6.404 1.00 98.81 173 PHE A C 1
ATOM 1368 O O . PHE A 1 173 ? 5.987 -11.734 6.941 1.00 98.81 173 PHE A O 1
ATOM 1375 N N . SER A 1 174 ? 7.685 -12.056 5.506 1.00 98.62 174 SER A N 1
ATOM 1376 C CA . SER A 1 174 ? 7.282 -13.404 5.106 1.00 98.62 174 SER A CA 1
ATOM 1377 C C . SER A 1 174 ? 7.180 -14.337 6.316 1.00 98.62 174 SER A C 1
ATOM 1379 O O . SER A 1 174 ? 6.172 -15.024 6.477 1.00 98.62 174 SER A O 1
ATOM 1381 N N . ASN A 1 175 ? 8.158 -14.318 7.229 1.00 98.88 175 ASN A N 1
ATOM 1382 C CA . ASN A 1 175 ? 8.098 -15.119 8.457 1.00 98.88 175 ASN A CA 1
ATOM 1383 C C . ASN A 1 175 ? 6.922 -14.721 9.360 1.00 98.88 175 ASN A C 1
ATOM 1385 O O . ASN A 1 175 ? 6.219 -15.601 9.849 1.00 98.88 175 ASN A O 1
ATOM 1389 N N . GLY A 1 176 ? 6.670 -13.420 9.534 1.00 98.81 176 GLY A N 1
ATOM 1390 C CA . GLY A 1 176 ? 5.544 -12.931 10.333 1.00 98.81 176 GLY A CA 1
ATOM 1391 C C . GLY A 1 176 ? 4.192 -13.339 9.747 1.00 98.81 176 GLY A C 1
ATOM 1392 O O . GLY A 1 176 ? 3.319 -13.806 10.473 1.00 98.81 176 GLY A O 1
ATOM 1393 N N . LEU A 1 177 ? 4.034 -13.244 8.424 1.00 98.88 177 LEU A N 1
ATOM 1394 C CA . LEU A 1 177 ? 2.836 -13.714 7.728 1.00 98.88 177 LEU A CA 1
ATOM 1395 C C . LEU A 1 177 ? 2.650 -15.231 7.853 1.00 98.88 177 LEU A C 1
ATOM 1397 O O . LEU A 1 177 ? 1.524 -15.688 8.045 1.00 98.88 177 LEU A O 1
ATOM 1401 N N . ASN A 1 178 ? 3.733 -16.007 7.770 1.00 98.69 178 ASN A N 1
ATOM 1402 C CA . ASN A 1 178 ? 3.697 -17.454 7.986 1.00 98.69 178 ASN A CA 1
ATOM 1403 C C . ASN A 1 178 ? 3.312 -17.804 9.430 1.00 98.69 178 ASN A C 1
ATOM 1405 O O . ASN A 1 178 ? 2.486 -18.690 9.636 1.00 98.69 178 ASN A O 1
ATOM 1409 N N . GLU A 1 179 ? 3.848 -17.087 10.422 1.00 98.75 179 GLU A N 1
ATOM 1410 C CA . GLU A 1 179 ? 3.507 -17.273 11.838 1.00 98.75 179 GLU A CA 1
ATOM 1411 C C . GLU A 1 179 ? 2.000 -17.130 12.088 1.00 98.75 179 GLU A C 1
ATOM 1413 O O . GLU A 1 179 ? 1.421 -17.916 12.837 1.00 98.75 179 GLU A O 1
ATOM 1418 N N . ILE A 1 180 ? 1.353 -16.163 11.432 1.00 98.50 180 ILE A N 1
ATOM 1419 C CA . ILE A 1 180 ? -0.084 -15.903 11.595 1.00 98.50 180 ILE A CA 1
ATOM 1420 C C . ILE A 1 180 ? -0.961 -16.635 10.562 1.00 98.50 180 ILE A C 1
ATOM 1422 O O . ILE A 1 180 ? -2.170 -16.403 10.519 1.00 98.50 180 ILE A O 1
ATOM 1426 N N . GLY A 1 181 ? -0.370 -17.494 9.721 1.00 98.25 181 GLY A N 1
ATOM 1427 C CA . GLY A 1 181 ? -1.077 -18.283 8.707 1.00 98.25 181 GLY A CA 1
ATOM 1428 C C . GLY A 1 181 ? -1.701 -17.462 7.571 1.00 98.25 181 GLY A C 1
ATOM 1429 O O . GLY A 1 181 ? -2.715 -17.874 7.017 1.00 98.25 181 GLY A O 1
ATOM 1430 N N . MET A 1 182 ? -1.132 -16.298 7.246 1.00 98.12 182 MET A N 1
ATOM 1431 C CA . MET A 1 182 ? -1.665 -15.356 6.247 1.00 98.12 182 MET A CA 1
ATOM 1432 C C . MET A 1 182 ? -0.761 -15.149 5.030 1.00 98.12 182 MET A C 1
ATOM 1434 O O . MET A 1 182 ? -1.066 -14.297 4.199 1.00 98.12 182 MET A O 1
ATOM 1438 N N . PHE A 1 183 ? 0.326 -15.910 4.891 1.00 98.19 183 PHE A N 1
ATOM 1439 C CA . PHE A 1 183 ? 1.246 -15.769 3.756 1.00 98.19 183 PHE A CA 1
ATOM 1440 C C . PHE A 1 183 ? 0.547 -15.928 2.393 1.00 98.19 183 PHE A C 1
ATOM 1442 O O . PHE A 1 183 ? 0.757 -15.113 1.496 1.00 98.19 183 PHE A O 1
ATOM 1449 N N . ASP A 1 184 ? -0.368 -16.892 2.271 1.00 97.25 184 ASP A N 1
ATOM 1450 C CA . ASP A 1 184 ? -1.141 -17.127 1.040 1.00 97.25 184 ASP A CA 1
ATOM 1451 C C . ASP A 1 184 ? -2.231 -16.071 0.792 1.00 97.25 184 ASP A C 1
ATOM 1453 O O . ASP A 1 184 ? -2.742 -15.947 -0.314 1.00 97.25 184 ASP A O 1
ATOM 1457 N N . GLY A 1 185 ? -2.580 -15.273 1.805 1.00 97.50 185 GLY A N 1
ATOM 1458 C CA . GLY A 1 185 ? -3.586 -14.213 1.702 1.00 97.50 185 GLY A CA 1
ATOM 1459 C C . GLY A 1 185 ? -3.014 -12.826 1.405 1.00 97.50 185 GLY A C 1
ATOM 1460 O O . GLY A 1 185 ? -3.770 -11.855 1.401 1.00 97.50 185 GLY A O 1
ATOM 1461 N N . VAL A 1 186 ? -1.695 -12.698 1.215 1.00 98.25 186 VAL A N 1
ATOM 1462 C CA . VAL A 1 186 ? -1.018 -11.403 1.072 1.00 98.25 186 VAL A CA 1
ATOM 1463 C C . VAL A 1 186 ? -0.067 -11.411 -0.120 1.00 98.25 186 VAL A C 1
ATOM 1465 O O . VAL A 1 186 ? 0.833 -12.242 -0.211 1.00 98.25 186 VAL A O 1
ATOM 1468 N N . THR A 1 187 ? -0.216 -10.402 -0.980 1.00 98.19 187 THR A N 1
ATOM 1469 C CA . THR A 1 187 ? 0.724 -10.099 -2.063 1.00 98.19 187 THR A CA 1
ATOM 1470 C C . THR A 1 187 ? 1.402 -8.764 -1.785 1.00 98.19 187 THR A C 1
ATOM 1472 O O . THR A 1 187 ? 0.760 -7.718 -1.712 1.00 98.19 187 THR A O 1
ATOM 1475 N N . THR A 1 188 ? 2.719 -8.809 -1.624 1.00 98.19 188 THR A N 1
ATOM 1476 C CA . THR A 1 188 ? 3.607 -7.652 -1.487 1.00 98.19 188 THR A CA 1
ATOM 1477 C C . THR A 1 188 ? 4.205 -7.342 -2.841 1.00 98.19 188 THR A C 1
ATOM 1479 O O . THR A 1 188 ? 4.715 -8.237 -3.511 1.00 98.19 188 THR A O 1
ATOM 1482 N N . PHE A 1 189 ? 4.182 -6.080 -3.243 1.00 97.81 189 PHE A N 1
ATOM 1483 C CA . PHE A 1 189 ? 4.689 -5.682 -4.545 1.00 97.81 189 PHE A CA 1
ATOM 1484 C C . PHE A 1 189 ? 5.323 -4.294 -4.486 1.00 97.81 189 PHE A C 1
ATOM 1486 O O . PHE A 1 189 ? 4.968 -3.470 -3.642 1.00 97.81 189 PHE A O 1
ATOM 1493 N N . THR A 1 190 ? 6.285 -4.033 -5.368 1.00 96.25 190 THR A N 1
ATOM 1494 C CA . THR A 1 190 ? 6.952 -2.727 -5.458 1.00 96.25 190 THR A CA 1
ATOM 1495 C C . THR A 1 190 ? 6.392 -1.894 -6.602 1.00 96.25 190 THR A C 1
ATOM 1497 O O . THR A 1 190 ? 6.067 -2.430 -7.665 1.00 96.25 190 THR A O 1
ATOM 1500 N N . ILE A 1 191 ? 6.384 -0.577 -6.409 1.00 93.31 191 ILE A N 1
ATOM 1501 C CA . ILE A 1 191 ? 6.125 0.430 -7.441 1.00 93.31 191 ILE A CA 1
ATOM 1502 C C . ILE A 1 191 ? 7.210 1.504 -7.384 1.00 93.31 191 ILE A C 1
ATOM 1504 O O . ILE A 1 191 ? 7.773 1.760 -6.320 1.00 93.31 191 ILE A O 1
ATOM 1508 N N . SER A 1 192 ? 7.488 2.131 -8.523 1.00 91.75 192 SER A N 1
ATOM 1509 C CA . SER A 1 192 ? 8.389 3.279 -8.629 1.00 91.75 192 SER A CA 1
ATOM 1510 C C . SER A 1 192 ? 7.781 4.318 -9.563 1.00 91.75 192 SER A C 1
ATOM 1512 O O . SER A 1 192 ? 7.139 3.957 -10.550 1.00 91.75 192 SER A O 1
ATOM 1514 N N . ASP A 1 193 ? 8.007 5.597 -9.270 1.00 88.12 193 ASP A N 1
ATOM 1515 C CA . ASP A 1 193 ? 7.525 6.709 -10.097 1.00 88.12 193 ASP A CA 1
ATOM 1516 C C . ASP A 1 193 ? 8.380 6.902 -11.360 1.00 88.12 193 ASP A C 1
ATOM 1518 O O . ASP A 1 193 ? 7.905 7.402 -12.379 1.00 88.12 193 ASP A O 1
ATOM 1522 N N . PHE A 1 194 ? 9.655 6.512 -11.297 1.00 90.81 194 PHE A N 1
ATOM 1523 C CA . PHE A 1 194 ? 10.625 6.650 -12.381 1.00 90.81 194 PHE A CA 1
ATOM 1524 C C . PHE A 1 194 ? 11.774 5.643 -12.240 1.00 90.81 194 PHE A C 1
ATOM 1526 O O . PHE A 1 194 ? 11.847 4.875 -11.278 1.00 90.81 194 PHE A O 1
ATOM 1533 N N . ALA A 1 195 ? 12.684 5.660 -13.212 1.00 89.62 195 ALA A N 1
ATOM 1534 C CA . ALA A 1 195 ? 13.943 4.927 -13.185 1.00 89.62 195 ALA A CA 1
ATOM 1535 C C . ALA A 1 195 ? 15.141 5.859 -13.426 1.00 89.62 195 ALA A C 1
ATOM 1537 O O . ALA A 1 195 ? 14.978 7.057 -13.656 1.00 89.62 195 ALA A O 1
ATOM 1538 N N . ARG A 1 196 ? 16.358 5.311 -13.392 1.00 88.12 196 ARG A N 1
ATOM 1539 C CA . ARG A 1 196 ? 17.595 6.029 -13.734 1.00 88.12 196 ARG A CA 1
ATOM 1540 C C . ARG A 1 196 ? 18.170 5.520 -15.049 1.00 88.12 196 ARG A C 1
ATOM 1542 O O . ARG A 1 196 ? 18.017 4.352 -15.395 1.00 88.12 196 ARG A O 1
ATOM 1549 N N . THR A 1 197 ? 18.834 6.415 -15.771 1.00 89.44 197 THR A N 1
ATOM 1550 C CA . THR A 1 197 ? 19.536 6.099 -17.018 1.00 89.44 197 THR A CA 1
ATOM 1551 C C . THR A 1 197 ? 20.628 5.053 -16.793 1.00 89.44 197 THR A C 1
ATOM 1553 O O . THR A 1 197 ? 21.325 5.090 -15.779 1.00 89.44 197 THR A O 1
ATOM 1556 N N . LEU A 1 198 ? 20.844 4.157 -17.765 1.00 87.75 198 LEU A N 1
ATOM 1557 C CA . LEU A 1 198 ? 21.968 3.209 -17.713 1.00 87.75 198 LEU A CA 1
ATOM 1558 C C . LEU A 1 198 ? 23.328 3.915 -17.742 1.00 87.75 198 LEU A C 1
ATOM 1560 O O . LEU A 1 198 ? 24.295 3.447 -17.139 1.00 87.75 198 LEU A O 1
ATOM 1564 N N . THR A 1 199 ? 23.423 5.034 -18.462 1.00 86.62 199 THR A N 1
ATOM 1565 C CA . THR A 1 199 ? 24.637 5.850 -18.465 1.00 86.62 199 THR A CA 1
ATOM 1566 C C . THR A 1 199 ? 24.634 6.800 -17.280 1.00 86.62 199 THR A C 1
ATOM 1568 O O . THR A 1 199 ? 23.636 7.475 -17.025 1.00 86.62 199 THR A O 1
ATOM 1571 N N . SER A 1 200 ? 25.772 6.907 -16.594 1.00 82.25 200 SER A N 1
ATOM 1572 C CA . SER A 1 200 ? 25.971 7.938 -15.577 1.00 82.25 200 SER A CA 1
ATOM 1573 C C . SER A 1 200 ? 26.141 9.309 -16.232 1.00 82.25 200 SER A C 1
ATOM 1575 O O . SER A 1 200 ? 26.936 9.467 -17.157 1.00 82.25 200 SER A O 1
ATOM 1577 N N . ASN A 1 201 ? 25.447 10.313 -15.702 1.00 78.94 201 ASN A N 1
ATOM 1578 C CA . ASN A 1 201 ? 25.652 11.730 -16.007 1.00 78.94 201 ASN A CA 1
ATOM 1579 C C . ASN A 1 201 ? 26.350 12.469 -14.841 1.00 78.94 201 ASN A C 1
ATOM 1581 O O . ASN A 1 201 ? 26.179 13.676 -14.673 1.00 78.94 201 ASN A O 1
ATOM 1585 N N . GLY A 1 202 ? 27.134 11.754 -14.020 1.00 80.25 202 GLY A N 1
ATOM 1586 C CA . GLY A 1 202 ? 27.699 12.285 -12.775 1.00 80.25 202 GLY A CA 1
ATOM 1587 C C . GLY A 1 202 ? 26.596 12.601 -11.764 1.00 80.25 202 GLY A C 1
ATOM 1588 O O . GLY A 1 202 ? 25.664 11.819 -11.634 1.00 80.25 202 GLY A O 1
ATOM 1589 N N . ASN A 1 203 ? 26.667 13.772 -11.120 1.00 78.56 203 ASN A N 1
ATOM 1590 C CA . ASN A 1 203 ? 25.638 14.278 -10.193 1.00 78.56 203 ASN A CA 1
ATOM 1591 C C . ASN A 1 203 ? 24.406 14.876 -10.911 1.00 78.56 203 ASN A C 1
ATOM 1593 O O . ASN A 1 203 ? 23.736 15.756 -10.369 1.00 78.56 203 ASN A O 1
ATOM 1597 N N . GLY A 1 204 ? 24.147 14.473 -12.157 1.00 78.12 204 GLY A N 1
ATOM 1598 C CA . GLY A 1 204 ? 23.037 14.976 -12.963 1.00 78.12 204 GLY A CA 1
ATOM 1599 C C . GLY A 1 204 ? 21.677 14.442 -12.504 1.00 78.12 204 GLY A C 1
ATOM 1600 O O . GLY A 1 204 ? 21.582 13.448 -11.781 1.00 78.12 204 GLY A O 1
ATOM 1601 N N . SER A 1 205 ? 20.596 15.103 -12.923 1.00 81.81 205 SER A N 1
ATOM 1602 C CA . SER A 1 205 ? 19.226 14.846 -12.447 1.00 81.81 205 SER A CA 1
ATOM 1603 C C . SER A 1 205 ? 18.328 14.078 -13.414 1.00 81.81 205 SER A C 1
ATOM 1605 O O . SER A 1 205 ? 17.118 14.047 -13.222 1.00 81.81 205 SER A O 1
ATOM 1607 N N . ASP A 1 206 ? 18.897 13.495 -14.466 1.00 86.25 206 ASP A N 1
ATOM 1608 C CA . ASP A 1 206 ? 18.094 12.826 -15.491 1.00 86.25 206 ASP A CA 1
ATOM 1609 C C . ASP A 1 206 ? 17.431 11.548 -14.962 1.00 86.25 206 ASP A C 1
ATOM 1611 O O . ASP A 1 206 ? 18.090 10.664 -14.407 1.00 86.25 206 ASP A O 1
ATOM 1615 N N . HIS A 1 207 ? 16.122 11.444 -15.183 1.00 91.06 207 HIS A N 1
ATOM 1616 C CA . HIS A 1 207 ? 15.340 10.232 -14.958 1.00 91.06 207 HIS A CA 1
ATOM 1617 C C . HIS A 1 207 ? 15.170 9.452 -16.266 1.00 91.06 207 HIS A C 1
ATOM 1619 O O . HIS A 1 207 ? 15.407 9.959 -17.363 1.00 91.06 207 HIS A O 1
ATOM 1625 N N . ALA A 1 208 ? 14.737 8.207 -16.138 1.00 90.69 208 ALA A N 1
ATOM 1626 C CA . ALA A 1 208 ? 14.472 7.286 -17.226 1.00 90.69 208 ALA A CA 1
ATOM 1627 C C . ALA A 1 208 ? 13.159 6.531 -16.996 1.00 90.69 208 ALA A C 1
ATOM 1629 O O . ALA A 1 208 ? 12.471 6.694 -15.982 1.00 90.69 208 ALA A O 1
ATOM 1630 N N . TRP A 1 209 ? 12.848 5.669 -17.957 1.00 87.62 209 TRP A N 1
ATOM 1631 C CA . TRP A 1 209 ? 11.764 4.704 -17.899 1.00 87.62 209 TRP A CA 1
ATOM 1632 C C . TRP A 1 209 ? 12.340 3.288 -17.890 1.00 87.62 209 TRP A C 1
ATOM 1634 O O . TRP A 1 209 ? 13.491 3.069 -18.269 1.00 87.62 209 TRP A O 1
ATOM 1644 N N . GLY A 1 210 ? 11.524 2.334 -17.449 1.00 81.69 210 GLY A N 1
ATOM 1645 C CA . GLY A 1 210 ? 11.896 0.922 -17.404 1.00 81.69 210 GLY A CA 1
ATOM 1646 C C . GLY A 1 210 ? 12.700 0.557 -16.159 1.00 81.69 210 GLY A C 1
ATOM 1647 O O . GLY A 1 210 ? 13.562 1.292 -15.695 1.00 81.69 210 GLY A O 1
ATOM 1648 N N . GLY A 1 211 ? 12.398 -0.603 -15.597 1.00 88.31 211 GLY A N 1
ATOM 1649 C CA . GLY A 1 211 ? 13.013 -1.110 -14.381 1.00 88.31 211 GLY A CA 1
ATOM 1650 C C . GLY A 1 211 ? 12.466 -2.495 -14.069 1.00 88.31 211 GLY A C 1
ATOM 1651 O O . GLY A 1 211 ? 11.677 -3.037 -14.841 1.00 88.31 211 GLY A O 1
ATOM 1652 N N . ASN A 1 212 ? 12.876 -3.054 -12.936 1.00 90.62 212 ASN A N 1
ATOM 1653 C CA . ASN A 1 212 ? 12.327 -4.310 -12.437 1.00 90.62 212 ASN A CA 1
ATOM 1654 C C . ASN A 1 212 ? 11.434 -4.012 -11.233 1.00 90.62 212 ASN A C 1
ATOM 1656 O O . ASN A 1 212 ? 11.813 -3.219 -10.370 1.00 90.62 212 ASN A O 1
ATOM 1660 N N . ALA A 1 213 ? 10.277 -4.663 -11.170 1.00 93.56 213 ALA A N 1
ATOM 1661 C CA . ALA A 1 213 ? 9.449 -4.709 -9.974 1.00 93.56 213 ALA A CA 1
ATOM 1662 C C . ALA A 1 213 ? 9.641 -6.060 -9.275 1.00 93.56 213 ALA A C 1
ATOM 1664 O O . ALA A 1 213 ? 9.824 -7.085 -9.931 1.00 93.56 213 ALA A O 1
ATOM 1665 N N . LEU A 1 214 ? 9.599 -6.056 -7.946 1.00 95.44 214 LEU A N 1
ATOM 1666 C CA . LEU A 1 214 ? 9.598 -7.258 -7.126 1.00 95.44 214 LEU A CA 1
ATOM 1667 C C . LEU A 1 214 ? 8.179 -7.536 -6.624 1.00 95.44 214 LEU A C 1
ATOM 1669 O O . LEU A 1 214 ? 7.482 -6.622 -6.179 1.00 95.44 214 LEU A O 1
ATOM 1673 N N . VAL A 1 215 ? 7.787 -8.810 -6.664 1.00 97.50 215 VAL A N 1
ATOM 1674 C CA . VAL A 1 215 ? 6.518 -9.323 -6.138 1.00 97.50 215 VAL A CA 1
ATOM 1675 C C . VAL A 1 215 ? 6.809 -10.526 -5.239 1.00 97.50 215 VAL A C 1
ATOM 1677 O O . VAL A 1 215 ? 7.623 -11.380 -5.587 1.00 97.50 215 VAL A O 1
ATOM 1680 N N . MET A 1 216 ? 6.162 -10.587 -4.077 1.00 97.62 216 MET A N 1
ATOM 1681 C CA . MET A 1 216 ? 6.293 -11.657 -3.087 1.00 97.62 216 MET A CA 1
ATOM 1682 C C . MET A 1 216 ? 4.932 -11.946 -2.450 1.00 97.62 216 MET A C 1
ATOM 1684 O O . MET A 1 216 ? 4.282 -11.036 -1.947 1.00 97.62 216 MET A O 1
ATOM 1688 N N . GLY A 1 217 ? 4.526 -13.208 -2.397 1.00 96.44 217 GLY A N 1
ATOM 1689 C CA . GLY A 1 217 ? 3.304 -13.653 -1.726 1.00 96.44 217 GLY A CA 1
ATOM 1690 C C . GLY A 1 217 ? 3.168 -15.167 -1.822 1.00 96.44 217 GLY A C 1
ATOM 1691 O O . GLY A 1 217 ? 3.970 -15.803 -2.508 1.00 96.44 217 GLY A O 1
ATOM 1692 N N . GLY A 1 218 ? 2.188 -15.752 -1.137 1.00 94.56 218 GLY A N 1
ATOM 1693 C CA . GLY A 1 218 ? 1.915 -17.185 -1.282 1.00 94.56 218 GLY A CA 1
ATOM 1694 C C . GLY A 1 218 ? 1.122 -17.522 -2.544 1.00 94.56 218 GLY A C 1
ATOM 1695 O O . GLY A 1 218 ? 1.337 -18.574 -3.141 1.00 94.56 218 GLY A O 1
ATOM 1696 N N . ASP A 1 219 ? 0.289 -16.594 -3.022 1.00 95.38 219 ASP A N 1
ATOM 1697 C CA . ASP A 1 219 ? -0.582 -16.820 -4.181 1.00 95.38 219 ASP A CA 1
ATOM 1698 C C . ASP A 1 219 ? -0.012 -16.290 -5.510 1.00 95.38 219 ASP A C 1
ATOM 1700 O O . ASP A 1 219 ? -0.719 -15.781 -6.384 1.00 95.38 219 ASP A O 1
ATOM 1704 N N . ILE A 1 220 ? 1.310 -16.410 -5.652 1.00 96.12 220 ILE A N 1
ATOM 1705 C CA . ILE A 1 220 ? 2.044 -16.065 -6.870 1.00 96.12 220 ILE A CA 1
ATOM 1706 C C . ILE A 1 220 ? 2.753 -17.296 -7.435 1.00 96.12 220 ILE A C 1
ATOM 1708 O O . ILE A 1 220 ? 3.252 -18.154 -6.706 1.00 96.12 220 ILE A O 1
ATOM 1712 N N . LYS A 1 221 ? 2.898 -17.347 -8.755 1.00 96.31 221 LYS A N 1
ATOM 1713 C CA . LYS A 1 221 ? 3.770 -18.284 -9.472 1.00 96.31 221 LYS A CA 1
ATOM 1714 C C . LYS A 1 221 ? 5.209 -17.767 -9.424 1.00 96.31 221 LYS A C 1
ATOM 1716 O O . LYS A 1 221 ? 5.754 -17.281 -10.416 1.00 96.31 221 LYS A O 1
ATOM 1721 N N . GLY A 1 222 ? 5.786 -17.797 -8.224 1.00 94.50 222 GLY A N 1
ATOM 1722 C CA . GLY A 1 222 ? 7.120 -17.271 -7.943 1.00 94.50 222 GLY A CA 1
ATOM 1723 C C . GLY A 1 222 ? 8.254 -18.078 -8.588 1.00 94.50 222 GLY A C 1
ATOM 1724 O O . GLY A 1 222 ? 8.049 -19.164 -9.125 1.00 94.50 222 GLY A O 1
ATOM 1725 N N . GLY A 1 223 ? 9.477 -17.550 -8.490 1.00 94.62 223 GLY A N 1
ATOM 1726 C CA . GLY A 1 223 ? 10.684 -18.201 -9.017 1.00 94.62 223 GLY A CA 1
ATOM 1727 C C . GLY A 1 223 ? 10.965 -17.943 -10.501 1.00 94.62 223 GLY A C 1
ATOM 1728 O O . GLY A 1 223 ? 11.872 -18.565 -11.048 1.00 94.62 223 GLY A O 1
ATOM 1729 N N . ASP A 1 224 ? 10.227 -17.024 -11.126 1.00 93.81 224 ASP A N 1
ATOM 1730 C CA . ASP A 1 224 ? 10.379 -16.660 -12.536 1.00 93.81 224 ASP A CA 1
ATOM 1731 C C . ASP A 1 224 ? 10.452 -15.133 -12.727 1.00 93.81 224 ASP A C 1
ATOM 1733 O O . ASP A 1 224 ? 10.123 -14.359 -11.823 1.00 93.81 224 ASP A O 1
ATOM 1737 N N . MET A 1 225 ? 10.892 -14.701 -13.909 1.00 93.19 225 MET A N 1
ATOM 1738 C CA . MET A 1 225 ? 10.860 -13.309 -14.356 1.00 93.19 225 MET A CA 1
ATOM 1739 C C . MET A 1 225 ? 9.788 -13.144 -15.429 1.00 93.19 225 MET A C 1
ATOM 1741 O O . MET A 1 225 ? 9.863 -13.750 -16.495 1.00 93.19 225 MET A O 1
ATOM 1745 N N . TYR A 1 226 ? 8.819 -12.275 -15.162 1.00 94.19 226 TYR A N 1
ATOM 1746 C CA . TYR A 1 226 ? 7.716 -11.997 -16.076 1.00 94.19 226 TYR A CA 1
ATOM 1747 C C . TYR A 1 226 ? 8.007 -10.756 -16.922 1.00 94.19 226 TYR A C 1
ATOM 1749 O O . TYR A 1 226 ? 8.580 -9.779 -16.439 1.00 94.19 226 TYR A O 1
ATOM 1757 N N . GLY A 1 227 ? 7.596 -10.799 -18.190 1.00 91.50 227 GLY A N 1
ATOM 1758 C CA . GLY A 1 227 ? 7.932 -9.790 -19.194 1.00 91.50 227 GLY A CA 1
ATOM 1759 C C . GLY A 1 227 ? 9.142 -10.184 -20.045 1.00 91.50 227 GLY A C 1
ATOM 1760 O O . GLY A 1 227 ? 9.571 -11.335 -20.066 1.00 91.50 227 GLY A O 1
ATOM 1761 N N . THR A 1 228 ? 9.689 -9.228 -20.797 1.00 89.38 228 THR A N 1
ATOM 1762 C CA . THR A 1 228 ? 10.857 -9.461 -21.666 1.00 89.38 228 THR A CA 1
ATOM 1763 C C . THR A 1 228 ? 12.025 -8.601 -21.213 1.00 89.38 228 THR A C 1
ATOM 1765 O O . THR A 1 228 ? 11.961 -7.378 -21.315 1.00 89.38 228 THR A O 1
ATOM 1768 N N . TYR A 1 229 ? 13.116 -9.215 -20.757 1.00 88.06 229 TYR A N 1
ATOM 1769 C CA . TYR A 1 229 ? 14.314 -8.464 -20.383 1.00 88.06 229 TYR A CA 1
ATOM 1770 C C . TYR A 1 229 ? 14.963 -7.842 -21.638 1.00 88.06 229 TYR A C 1
ATOM 1772 O O . TYR A 1 229 ? 15.344 -8.585 -22.550 1.00 88.06 229 TYR A O 1
ATOM 1780 N N . PRO A 1 230 ? 15.079 -6.505 -21.739 1.00 86.81 230 PRO A N 1
ATOM 1781 C CA . PRO A 1 230 ? 15.605 -5.864 -22.938 1.00 86.81 230 PRO A CA 1
ATOM 1782 C C . PRO A 1 230 ? 17.131 -5.995 -23.023 1.00 86.81 230 PRO A C 1
ATOM 1784 O O . PRO A 1 230 ? 17.828 -6.190 -22.027 1.00 86.81 230 PRO A O 1
ATOM 1787 N N . SER A 1 231 ? 17.682 -5.823 -24.227 1.00 87.88 231 SER A N 1
ATOM 1788 C CA . SER A 1 231 ? 19.124 -5.598 -24.372 1.00 87.88 231 SER A CA 1
ATOM 1789 C C . SER A 1 231 ? 19.498 -4.250 -23.753 1.00 87.88 231 SER A C 1
ATOM 1791 O O . SER A 1 231 ? 18.887 -3.236 -24.079 1.00 87.88 231 SER A O 1
ATOM 1793 N N . LEU A 1 232 ? 20.533 -4.230 -22.910 1.00 88.81 232 LEU A N 1
ATOM 1794 C CA . LEU A 1 232 ? 21.057 -3.007 -22.285 1.00 88.81 232 LEU A CA 1
ATOM 1795 C C . LEU A 1 232 ? 22.085 -2.272 -23.169 1.00 88.81 232 LEU A C 1
ATOM 1797 O O . LEU A 1 232 ? 22.762 -1.353 -22.710 1.00 88.81 232 LEU A O 1
ATOM 1801 N N . ALA A 1 233 ? 22.258 -2.703 -24.423 1.00 88.06 233 ALA A N 1
ATOM 1802 C CA . ALA A 1 233 ? 23.181 -2.070 -25.358 1.00 88.06 233 ALA A CA 1
ATOM 1803 C C . ALA A 1 233 ? 22.711 -0.653 -25.734 1.00 88.06 233 ALA A C 1
ATOM 1805 O O . ALA A 1 233 ? 21.570 -0.459 -26.153 1.00 88.06 233 ALA A O 1
ATOM 1806 N N . LEU A 1 234 ? 23.620 0.322 -25.639 1.00 87.00 234 LEU A N 1
ATOM 1807 C CA . LEU A 1 234 ? 23.370 1.699 -26.078 1.00 87.00 234 LEU A CA 1
ATOM 1808 C C . LEU A 1 234 ? 23.180 1.762 -27.600 1.00 87.00 234 LEU A C 1
ATOM 1810 O O . LEU A 1 234 ? 23.858 1.040 -28.336 1.00 87.00 234 LEU A O 1
ATOM 1814 N N . GLY A 1 235 ? 22.271 2.619 -28.072 1.00 88.69 235 GLY A N 1
ATOM 1815 C CA . GLY A 1 235 ? 21.872 2.692 -29.480 1.00 88.69 235 GLY A CA 1
ATOM 1816 C C . GLY A 1 235 ? 21.077 1.474 -29.965 1.00 88.69 235 GLY A C 1
ATOM 1817 O O . GLY A 1 235 ? 20.903 1.291 -31.171 1.00 88.69 235 GLY A O 1
ATOM 1818 N N . GLY A 1 236 ? 20.642 0.608 -29.044 1.00 90.12 236 GLY A N 1
ATOM 1819 C CA . GLY A 1 236 ? 19.776 -0.525 -29.338 1.00 90.12 236 GLY A CA 1
ATOM 1820 C C . GLY A 1 236 ? 18.342 -0.096 -29.674 1.00 90.12 236 GLY A C 1
ATOM 1821 O O . GLY A 1 236 ? 17.950 1.040 -29.427 1.00 90.12 236 GLY A O 1
ATOM 1822 N N . PRO A 1 237 ? 17.509 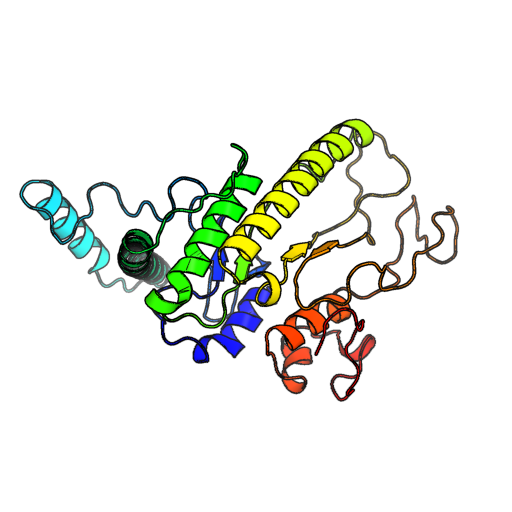-1.014 -30.193 1.00 90.31 237 PRO A N 1
ATOM 1823 C CA . PRO A 1 237 ? 16.154 -0.687 -30.652 1.00 90.31 237 PRO A CA 1
ATOM 1824 C C . PRO A 1 237 ? 15.193 -0.244 -29.536 1.00 90.31 237 PRO A C 1
ATOM 1826 O O . PRO A 1 237 ? 14.148 0.328 -29.831 1.00 90.31 237 PRO A O 1
ATOM 1829 N N . TYR A 1 238 ? 15.532 -0.521 -28.274 1.00 88.56 238 TYR A N 1
ATOM 1830 C CA . TYR A 1 238 ? 14.740 -0.161 -27.094 1.00 88.56 238 TYR A CA 1
ATOM 1831 C C . TYR A 1 238 ? 15.378 0.957 -26.268 1.00 88.56 238 TYR A C 1
ATOM 1833 O O . TYR A 1 238 ? 14.893 1.261 -25.184 1.00 88.56 238 TYR A O 1
ATOM 1841 N N . GLU A 1 239 ? 16.464 1.557 -26.750 1.00 91.50 239 GLU A N 1
ATOM 1842 C CA . GLU A 1 239 ? 17.110 2.697 -26.110 1.00 91.50 239 GLU A CA 1
ATOM 1843 C C . GLU A 1 239 ? 16.777 3.960 -26.906 1.00 91.50 239 GLU A C 1
ATOM 1845 O O . GLU A 1 239 ? 16.876 3.976 -28.131 1.00 91.50 239 GLU A O 1
ATOM 1850 N N . ILE A 1 240 ? 16.309 5.001 -26.216 1.00 89.56 240 ILE A N 1
ATOM 1851 C CA . ILE A 1 240 ? 15.881 6.244 -26.872 1.00 89.56 240 ILE A CA 1
ATOM 1852 C C . ILE A 1 240 ? 17.065 7.201 -26.992 1.00 89.56 240 ILE A C 1
ATOM 1854 O O . ILE A 1 240 ? 17.376 7.688 -28.077 1.00 89.56 240 ILE A O 1
ATOM 1858 N N . HIS A 1 241 ? 17.684 7.508 -25.852 1.00 88.81 241 HIS A N 1
ATOM 1859 C CA . HIS A 1 241 ? 18.904 8.296 -25.737 1.00 88.81 241 HIS A CA 1
ATOM 1860 C C . HIS A 1 241 ? 19.482 8.149 -24.323 1.00 88.81 241 HIS A C 1
ATOM 1862 O O . HIS A 1 241 ? 18.742 7.927 -23.364 1.00 88.81 241 HIS A O 1
ATOM 1868 N N . ASN A 1 242 ? 20.796 8.343 -24.175 1.00 87.12 242 ASN A N 1
ATOM 1869 C CA . ASN A 1 242 ? 21.510 8.351 -22.892 1.00 87.12 242 ASN A CA 1
ATOM 1870 C C . ASN A 1 242 ? 21.137 7.186 -21.953 1.00 87.12 242 ASN A C 1
ATOM 1872 O O . ASN A 1 242 ? 21.015 7.366 -20.744 1.00 87.12 242 ASN A O 1
ATOM 1876 N N . GLY A 1 243 ? 20.906 5.989 -22.493 1.00 89.38 243 GLY A N 1
ATOM 1877 C CA . GLY A 1 243 ? 20.557 4.818 -21.694 1.00 89.38 243 GLY A CA 1
ATOM 1878 C C . GLY A 1 243 ? 19.161 4.869 -21.066 1.00 89.38 243 GLY A C 1
ATOM 1879 O O . GLY A 1 243 ? 18.927 4.154 -20.092 1.00 89.38 243 GLY A O 1
ATOM 1880 N N . VAL A 1 244 ? 18.251 5.705 -21.577 1.00 92.06 244 VAL A N 1
ATOM 1881 C CA . VAL A 1 244 ? 16.813 5.634 -21.279 1.00 92.06 244 VAL A CA 1
ATOM 1882 C C . VAL A 1 244 ? 16.217 4.473 -22.071 1.00 92.06 244 VAL A C 1
ATOM 1884 O O . VAL A 1 244 ? 16.217 4.499 -23.304 1.00 92.06 244 VAL A O 1
ATOM 1887 N N . LEU A 1 245 ? 15.699 3.466 -21.366 1.00 91.56 245 LEU A N 1
ATOM 1888 C CA . LEU A 1 245 ? 15.088 2.292 -21.981 1.00 91.56 245 LEU A CA 1
ATOM 1889 C C . LEU A 1 245 ? 13.569 2.432 -22.103 1.00 91.56 245 LEU A C 1
ATOM 1891 O O . LEU A 1 245 ? 12.896 2.961 -21.220 1.00 91.56 245 LEU A O 1
ATOM 1895 N N . ILE A 1 246 ? 13.021 1.898 -23.190 1.00 90.31 246 ILE A N 1
ATOM 1896 C CA . ILE A 1 246 ? 11.584 1.688 -23.358 1.00 90.31 246 ILE A CA 1
ATOM 1897 C C . ILE A 1 246 ? 11.205 0.413 -22.587 1.00 90.31 246 ILE A C 1
ATOM 1899 O O . ILE A 1 246 ? 11.764 -0.648 -22.882 1.00 90.31 246 ILE A O 1
ATOM 1903 N N . PRO A 1 247 ? 10.265 0.473 -21.622 1.00 90.44 247 PRO A N 1
ATOM 1904 C CA . PRO A 1 247 ? 9.745 -0.723 -20.971 1.00 90.44 247 PRO A CA 1
ATOM 1905 C C . PRO A 1 247 ? 9.129 -1.678 -21.995 1.00 90.44 247 PRO A C 1
ATOM 1907 O O . PRO A 1 247 ? 8.367 -1.266 -22.867 1.00 90.44 247 PRO A O 1
ATOM 1910 N N . THR A 1 248 ? 9.425 -2.966 -21.868 1.00 89.62 248 THR A N 1
ATOM 1911 C CA . THR A 1 248 ? 8.825 -4.023 -22.701 1.00 89.62 248 THR A CA 1
ATOM 1912 C C . THR A 1 248 ? 7.473 -4.492 -22.173 1.00 89.62 248 THR A C 1
ATOM 1914 O O . THR A 1 248 ? 6.798 -5.278 -22.826 1.00 89.62 248 THR A O 1
ATOM 1917 N N . THR A 1 249 ? 7.107 -4.060 -20.969 1.00 92.31 249 THR A N 1
ATOM 1918 C CA . THR A 1 249 ? 5.928 -4.492 -20.219 1.00 92.31 249 THR A CA 1
ATOM 1919 C C . THR A 1 249 ? 5.221 -3.263 -19.678 1.00 92.31 249 THR A C 1
ATOM 1921 O O . THR A 1 249 ? 5.880 -2.337 -19.192 1.00 92.31 249 THR A O 1
ATOM 1924 N N . SER A 1 250 ? 3.893 -3.242 -19.770 1.00 93.62 250 SER A N 1
ATOM 1925 C CA . SER A 1 250 ? 3.106 -2.125 -19.268 1.00 93.62 250 SER A CA 1
ATOM 1926 C C . SER A 1 250 ? 2.903 -2.214 -17.758 1.00 93.62 250 SER A C 1
ATOM 1928 O O . SER A 1 250 ? 2.584 -3.270 -17.212 1.00 93.62 250 SER A O 1
ATOM 1930 N N . ASN A 1 251 ? 2.994 -1.068 -17.081 1.00 94.19 251 ASN A N 1
ATOM 1931 C CA . ASN A 1 251 ? 2.556 -0.967 -15.690 1.00 94.19 251 ASN A CA 1
ATOM 1932 C C . ASN A 1 251 ? 1.059 -1.287 -15.553 1.00 94.19 251 ASN A C 1
ATOM 1934 O O . ASN A 1 251 ? 0.662 -1.856 -14.542 1.00 94.19 251 ASN A O 1
ATOM 1938 N N . ASP A 1 252 ? 0.242 -0.970 -16.565 1.00 96.12 252 ASP A N 1
ATOM 1939 C CA . ASP A 1 252 ? -1.193 -1.266 -16.537 1.00 96.12 252 ASP A CA 1
ATOM 1940 C C . ASP A 1 252 ? -1.439 -2.784 -16.508 1.00 96.12 252 ASP A C 1
ATOM 1942 O O . ASP A 1 252 ? -2.294 -3.224 -15.750 1.00 96.12 252 ASP A O 1
ATOM 1946 N N . GLU A 1 253 ? -0.675 -3.599 -17.249 1.00 96.06 253 GLU A N 1
ATOM 1947 C CA . GLU A 1 253 ? -0.792 -5.071 -17.207 1.00 96.06 253 GLU A CA 1
ATOM 1948 C C . GLU A 1 253 ? -0.400 -5.622 -15.837 1.00 96.06 253 GLU A C 1
ATOM 1950 O O . GLU A 1 253 ? -1.139 -6.402 -15.232 1.00 96.06 253 GLU A O 1
ATOM 1955 N N . TYR A 1 254 ? 0.741 -5.164 -15.321 1.00 96.62 254 TYR A N 1
ATOM 1956 C CA . TYR A 1 254 ? 1.235 -5.548 -14.005 1.00 96.62 254 TYR A CA 1
ATOM 1957 C C . TYR A 1 254 ? 0.226 -5.219 -12.893 1.00 96.62 254 TYR A C 1
ATOM 1959 O O . TYR A 1 254 ? -0.087 -6.071 -12.059 1.00 96.62 254 TYR A O 1
ATOM 1967 N N . PHE A 1 255 ? -0.328 -4.005 -12.892 1.00 97.44 255 PHE A N 1
ATOM 1968 C CA . PHE A 1 255 ? -1.302 -3.582 -11.887 1.00 97.44 255 PHE A CA 1
ATOM 1969 C C . PHE A 1 255 ? -2.683 -4.213 -12.094 1.00 97.44 255 PHE A C 1
ATOM 1971 O O . PHE A 1 255 ? -3.356 -4.516 -11.108 1.00 97.44 255 PHE A O 1
ATOM 1978 N N . ALA A 1 256 ? -3.105 -4.448 -13.340 1.00 97.94 256 ALA A N 1
ATOM 1979 C CA . ALA A 1 256 ? -4.364 -5.124 -13.641 1.00 97.94 256 ALA A CA 1
ATOM 1980 C C . ALA A 1 256 ? -4.388 -6.543 -13.079 1.00 97.94 256 ALA A C 1
ATOM 1982 O O . ALA A 1 256 ? -5.399 -6.959 -12.520 1.00 97.94 256 ALA A O 1
ATOM 1983 N N . GLU A 1 257 ? -3.276 -7.268 -13.161 1.00 97.56 257 GLU A N 1
ATOM 1984 C CA . GLU A 1 257 ? -3.209 -8.612 -12.605 1.00 97.56 257 GLU A CA 1
ATOM 1985 C C . GLU A 1 257 ? -3.316 -8.631 -11.077 1.00 97.56 257 GLU A C 1
ATOM 1987 O O . GLU A 1 257 ? -4.079 -9.422 -10.521 1.00 97.56 257 GLU A O 1
ATOM 1992 N N . LEU A 1 258 ? -2.630 -7.705 -10.400 1.00 97.94 258 LEU A N 1
ATOM 1993 C CA . LEU A 1 258 ? -2.769 -7.519 -8.953 1.00 97.94 258 LEU A CA 1
ATOM 1994 C C . LEU A 1 258 ? -4.210 -7.148 -8.570 1.00 97.94 258 LEU A C 1
ATOM 1996 O O . LEU A 1 258 ? -4.736 -7.659 -7.583 1.00 97.94 258 LEU A O 1
ATOM 2000 N N . ALA A 1 259 ? -4.859 -6.280 -9.350 1.00 98.06 259 ALA A N 1
ATOM 2001 C CA . ALA A 1 259 ? -6.236 -5.858 -9.113 1.00 98.06 259 ALA A CA 1
ATOM 2002 C C . ALA A 1 259 ? -7.239 -7.012 -9.288 1.00 98.06 259 ALA A C 1
ATOM 2004 O O . ALA A 1 259 ? -8.135 -7.167 -8.455 1.00 98.06 259 ALA A O 1
ATOM 2005 N N . LEU A 1 260 ? -7.072 -7.842 -10.325 1.00 97.62 260 LEU A N 1
ATOM 2006 C CA . LEU A 1 260 ? -7.884 -9.044 -10.543 1.00 97.62 260 LEU A CA 1
ATOM 2007 C C . LEU A 1 260 ? -7.750 -10.019 -9.374 1.00 97.62 260 LEU A C 1
ATOM 2009 O O . LEU A 1 260 ? -8.763 -10.437 -8.817 1.00 97.62 260 LEU A O 1
ATOM 2013 N N . TRP A 1 261 ? -6.517 -10.317 -8.956 1.00 97.25 261 TRP A N 1
ATOM 2014 C CA . TRP A 1 261 ? -6.265 -11.178 -7.798 1.00 97.25 261 TRP A CA 1
ATOM 2015 C C . TRP A 1 261 ? -6.909 -10.620 -6.525 1.00 97.25 261 TRP A C 1
ATOM 2017 O O . TRP A 1 261 ? -7.546 -11.338 -5.754 1.00 97.25 261 TRP A O 1
ATOM 2027 N N . PHE A 1 262 ? -6.820 -9.303 -6.330 1.00 97.44 262 PHE A N 1
ATOM 2028 C CA . PHE A 1 262 ? -7.433 -8.643 -5.185 1.00 97.44 262 PHE A CA 1
ATOM 2029 C C . PHE A 1 262 ? -8.972 -8.643 -5.243 1.00 97.44 262 PHE A C 1
ATOM 2031 O O . PHE A 1 262 ? -9.622 -8.404 -4.226 1.00 97.44 262 PHE A O 1
ATOM 2038 N N . GLY A 1 263 ? -9.579 -8.976 -6.386 1.00 96.56 263 GLY A N 1
ATOM 2039 C CA . GLY A 1 263 ? -11.019 -9.196 -6.542 1.00 96.56 263 GLY A CA 1
ATOM 2040 C C . GLY A 1 263 ? -11.757 -8.138 -7.359 1.00 96.56 263 GLY A C 1
ATOM 2041 O O . GLY A 1 263 ? -12.987 -8.115 -7.329 1.00 96.56 263 GLY A O 1
ATOM 2042 N N . VAL A 1 264 ? -11.045 -7.259 -8.069 1.00 97.38 264 VAL A N 1
ATOM 2043 C CA . VAL A 1 264 ? -11.656 -6.345 -9.046 1.00 97.38 264 VAL A CA 1
ATOM 2044 C C . VAL A 1 264 ? -12.236 -7.154 -10.206 1.00 97.38 264 VAL A C 1
ATOM 2046 O O . VAL A 1 264 ? -11.623 -8.113 -10.673 1.00 97.38 264 VAL A O 1
ATOM 2049 N N . SER A 1 265 ? -13.421 -6.773 -10.691 1.00 96.19 265 SER A N 1
ATOM 2050 C CA . SER A 1 265 ? -14.019 -7.443 -11.847 1.00 96.19 265 SER A CA 1
ATOM 2051 C C . SER A 1 265 ? -13.257 -7.100 -13.139 1.00 96.19 265 SER A C 1
ATOM 2053 O O . SER A 1 265 ? -12.804 -5.963 -13.292 1.00 96.19 265 SER A O 1
ATOM 2055 N N . PRO A 1 266 ? -13.160 -8.014 -14.124 1.00 96.62 266 PRO A N 1
ATOM 2056 C CA . PRO A 1 266 ? -12.506 -7.703 -15.398 1.00 96.62 266 PRO A CA 1
ATOM 2057 C C . PRO A 1 266 ? -13.099 -6.476 -16.111 1.00 96.62 266 PRO A C 1
ATOM 2059 O O . PRO A 1 266 ? -12.368 -5.694 -16.716 1.00 96.62 266 PRO A O 1
ATOM 2062 N N . SER A 1 267 ? -14.413 -6.249 -15.979 1.00 95.62 267 SER A N 1
ATOM 2063 C CA . SER A 1 267 ? -15.097 -5.076 -16.542 1.00 95.62 267 SER A CA 1
ATOM 2064 C C . SER A 1 267 ? -14.694 -3.744 -15.905 1.00 95.62 267 SER A C 1
ATOM 2066 O O . SER A 1 267 ? -14.829 -2.709 -16.553 1.00 95.62 267 SER A O 1
ATOM 2068 N N . ASP A 1 268 ? -14.179 -3.752 -14.674 1.00 97.00 268 ASP A N 1
ATOM 2069 C CA . ASP A 1 268 ? -13.754 -2.536 -13.971 1.00 97.00 268 ASP A CA 1
ATOM 2070 C C . ASP A 1 268 ? -12.287 -2.170 -14.247 1.00 97.00 268 ASP A C 1
ATOM 2072 O O . ASP A 1 268 ? -11.844 -1.075 -13.890 1.00 97.00 268 ASP A O 1
ATOM 2076 N N . LEU A 1 269 ? -11.519 -3.038 -14.919 1.00 97.44 269 LEU A N 1
ATOM 2077 C CA . LEU A 1 269 ? -10.099 -2.789 -15.185 1.00 97.44 269 LEU A CA 1
ATOM 2078 C C . LEU A 1 269 ? -9.866 -1.514 -15.995 1.00 97.44 269 LEU A C 1
ATOM 2080 O O . LEU A 1 269 ? -8.960 -0.755 -15.668 1.00 97.44 269 LEU A O 1
ATOM 2084 N N . SER A 1 270 ? -10.695 -1.222 -16.999 1.00 96.25 270 SER A N 1
ATOM 2085 C CA . SER A 1 270 ? -10.566 0.012 -17.791 1.00 96.25 270 SER A CA 1
ATOM 2086 C C . SER A 1 270 ? -10.913 1.279 -17.001 1.00 96.25 270 SER A C 1
ATOM 2088 O O . SER A 1 270 ? -10.486 2.368 -17.378 1.00 96.25 270 SER A O 1
ATOM 2090 N N . THR A 1 271 ? -11.653 1.152 -15.895 1.00 93.94 271 THR A N 1
ATOM 2091 C CA . THR A 1 271 ? -11.914 2.258 -14.962 1.00 93.94 271 THR A CA 1
ATOM 2092 C C . THR A 1 271 ? -10.679 2.558 -14.111 1.00 93.94 271 THR A C 1
ATOM 2094 O O . THR A 1 271 ? -10.374 3.723 -13.852 1.00 93.94 271 THR A O 1
ATOM 2097 N N . LEU A 1 272 ? -9.951 1.520 -13.681 1.00 95.88 272 LEU A N 1
ATOM 2098 C CA . LEU A 1 272 ? -8.718 1.668 -12.899 1.00 95.88 272 LEU A CA 1
ATOM 2099 C C . LEU A 1 272 ? -7.512 2.054 -13.765 1.00 95.88 272 LEU A C 1
ATOM 2101 O O . LEU A 1 272 ? -6.701 2.884 -13.352 1.00 95.88 272 LEU A O 1
ATOM 2105 N N . PHE A 1 273 ? -7.423 1.471 -14.960 1.00 96.94 273 PHE A N 1
ATOM 2106 C CA . PHE A 1 273 ? -6.284 1.544 -15.872 1.00 96.94 273 PHE A CA 1
ATOM 2107 C C . PHE A 1 273 ? -6.769 1.941 -17.275 1.00 96.94 273 PHE A C 1
ATOM 2109 O O . PHE A 1 273 ? -7.029 1.080 -18.118 1.00 96.94 273 PHE A O 1
ATOM 2116 N N . PRO A 1 274 ? -6.918 3.247 -17.564 1.00 95.31 274 PRO A N 1
ATOM 2117 C CA . PRO A 1 274 ? -7.509 3.702 -18.823 1.00 95.31 274 PRO A CA 1
ATOM 2118 C C . PRO A 1 274 ? -6.758 3.267 -20.090 1.00 95.31 274 PRO A C 1
ATOM 2120 O O . PRO A 1 274 ? -7.357 3.253 -21.163 1.00 95.31 274 PRO A O 1
ATOM 2123 N N . ASN A 1 275 ? -5.470 2.906 -19.992 1.00 96.69 275 ASN A N 1
ATOM 2124 C CA . ASN A 1 275 ? -4.679 2.467 -21.143 1.00 96.69 275 ASN A CA 1
ATOM 2125 C C . ASN A 1 275 ? -4.606 0.940 -21.283 1.00 96.69 275 ASN A C 1
ATOM 2127 O O . ASN A 1 275 ? -3.985 0.476 -22.241 1.00 96.69 275 ASN A O 1
ATOM 2131 N N . ILE A 1 276 ? -5.247 0.161 -20.396 1.00 97.38 276 ILE A N 1
ATOM 2132 C CA . ILE A 1 276 ? -5.124 -1.306 -20.365 1.00 97.38 276 ILE A CA 1
ATOM 2133 C C . ILE A 1 276 ? -5.483 -1.962 -21.698 1.00 97.38 276 ILE A C 1
ATOM 2135 O O . ILE A 1 276 ? -4.806 -2.894 -22.112 1.00 97.38 276 ILE A O 1
ATOM 2139 N N . GLY A 1 277 ? -6.467 -1.422 -22.424 1.00 96.62 277 GLY A N 1
ATOM 2140 C CA . GLY A 1 277 ? -6.900 -1.960 -23.719 1.00 96.62 277 GLY A CA 1
ATOM 2141 C C . GLY A 1 277 ? -5.842 -1.897 -24.829 1.00 96.62 277 GLY A C 1
ATOM 2142 O O . GLY A 1 277 ? -6.027 -2.518 -25.870 1.00 96.62 277 GLY A O 1
ATOM 2143 N N . ASN A 1 278 ? -4.735 -1.173 -24.626 1.00 96.69 278 ASN A N 1
ATOM 2144 C CA . ASN A 1 278 ? -3.592 -1.190 -25.547 1.00 96.69 278 ASN A CA 1
ATOM 2145 C C . ASN A 1 278 ? -2.669 -2.398 -25.335 1.00 96.69 278 ASN A C 1
ATOM 2147 O O . ASN A 1 278 ? -1.842 -2.682 -26.199 1.00 96.69 278 ASN A O 1
ATOM 2151 N N . PHE A 1 279 ? -2.776 -3.064 -24.184 1.00 95.69 279 PHE A N 1
ATOM 2152 C CA . PHE A 1 279 ? -1.823 -4.075 -23.732 1.00 95.69 279 PHE A CA 1
ATOM 2153 C C . PHE A 1 279 ? -2.497 -5.418 -23.427 1.00 95.69 279 PHE A C 1
ATOM 2155 O O . PHE A 1 279 ? -1.944 -6.466 -23.732 1.00 95.69 279 PHE A O 1
ATOM 2162 N N . TYR A 1 280 ? -3.730 -5.392 -22.920 1.00 96.44 280 TYR A N 1
ATOM 2163 C CA . TYR A 1 280 ? -4.463 -6.575 -22.493 1.00 96.44 280 TYR A CA 1
ATOM 2164 C C . TYR A 1 280 ? -5.947 -6.503 -22.881 1.00 96.44 280 TYR A C 1
ATOM 2166 O O . TYR A 1 280 ? -6.598 -5.464 -22.744 1.00 96.44 280 TYR A O 1
ATOM 2174 N N . ASP A 1 281 ? -6.494 -7.632 -23.337 1.00 96.06 281 ASP A N 1
ATOM 2175 C CA . ASP A 1 281 ? -7.932 -7.802 -23.556 1.00 96.06 281 ASP A CA 1
ATOM 2176 C C . ASP A 1 281 ? -8.621 -8.109 -22.221 1.00 96.06 281 ASP A C 1
ATOM 2178 O O . ASP A 1 281 ? -8.488 -9.207 -21.683 1.00 96.06 281 ASP A O 1
ATOM 2182 N N . THR A 1 282 ? -9.397 -7.161 -21.693 1.00 94.69 282 THR A N 1
ATOM 2183 C CA . THR A 1 282 ? -10.095 -7.319 -20.406 1.00 94.69 282 THR A CA 1
ATOM 2184 C C . THR A 1 282 ? -11.170 -8.410 -20.415 1.00 94.69 282 THR A C 1
ATOM 2186 O O . THR A 1 282 ? -11.625 -8.812 -19.347 1.00 94.69 282 THR A O 1
ATOM 2189 N N . GLY A 1 283 ? -11.558 -8.928 -21.586 1.00 92.56 283 GLY A N 1
ATOM 2190 C CA . GLY A 1 283 ? -12.419 -10.105 -21.724 1.00 92.56 283 GLY A CA 1
ATOM 2191 C C . GLY A 1 283 ? -11.676 -11.447 -21.712 1.00 92.56 283 GLY A C 1
ATOM 2192 O O . GLY A 1 283 ? -12.327 -12.494 -21.736 1.00 92.56 283 GLY A O 1
ATOM 2193 N N . SER A 1 284 ? -10.339 -11.442 -21.692 1.00 93.00 284 SER A N 1
ATOM 2194 C CA . SER A 1 284 ? -9.513 -12.652 -21.678 1.00 93.00 284 SER A CA 1
ATOM 2195 C C . SER A 1 284 ? -9.712 -13.470 -20.398 1.00 93.00 284 SER A C 1
ATOM 2197 O O . SER A 1 284 ? -9.874 -12.935 -19.302 1.00 93.00 284 SER A O 1
ATOM 2199 N N . SER A 1 285 ? -9.655 -14.799 -20.537 1.00 87.94 285 SER A N 1
ATOM 2200 C CA . SER A 1 285 ? -9.629 -15.739 -19.409 1.00 87.94 285 SER A CA 1
ATOM 2201 C C . SER A 1 285 ? -8.221 -15.996 -18.859 1.00 87.94 285 SER A C 1
ATOM 2203 O O . SER A 1 285 ? -8.085 -16.603 -17.803 1.00 87.94 285 SER A O 1
ATOM 2205 N N . ALA A 1 286 ? -7.174 -15.620 -19.597 1.00 91.56 286 ALA A N 1
ATOM 2206 C CA . ALA A 1 286 ? -5.791 -15.665 -19.125 1.00 91.56 286 ALA A CA 1
ATOM 2207 C C . ALA A 1 286 ? -5.446 -14.344 -18.433 1.00 91.56 286 ALA A C 1
ATOM 2209 O O . ALA A 1 286 ? -5.845 -13.302 -18.941 1.00 91.56 286 ALA A O 1
ATOM 2210 N N . GLY A 1 287 ? -4.700 -14.388 -17.325 1.00 93.12 287 GLY A N 1
ATOM 2211 C CA . GLY A 1 287 ? -4.264 -13.181 -16.615 1.00 93.12 287 GLY A CA 1
ATOM 2212 C C . GLY A 1 287 ? -3.343 -12.282 -17.459 1.00 93.12 287 GLY A C 1
ATOM 2213 O O . GLY A 1 287 ? -2.692 -12.799 -18.369 1.00 93.12 287 GLY A O 1
ATOM 2214 N N . PRO A 1 288 ? -3.262 -10.969 -17.160 1.00 96.12 288 PRO A N 1
ATOM 2215 C CA . PRO A 1 288 ? -2.485 -10.007 -17.950 1.00 96.12 288 PRO A CA 1
ATOM 2216 C C . PRO A 1 288 ? -1.010 -10.380 -18.164 1.00 96.12 288 PRO A C 1
ATOM 2218 O O . PRO A 1 288 ? -0.538 -10.390 -19.294 1.00 96.12 288 PRO A O 1
ATOM 2221 N N . MET A 1 289 ? -0.297 -10.738 -17.097 1.00 95.44 289 MET A N 1
ATOM 2222 C CA . MET A 1 289 ? 1.097 -11.203 -17.101 1.00 95.44 289 MET A CA 1
ATOM 2223 C C . MET A 1 289 ? 1.214 -12.699 -16.757 1.00 95.44 289 MET A C 1
ATOM 2225 O O . MET A 1 289 ? 2.168 -13.358 -17.168 1.00 95.44 289 MET A O 1
ATOM 2229 N N . GLY A 1 290 ? 0.256 -13.245 -16.005 1.00 95.44 290 GLY A N 1
ATOM 2230 C CA . GLY A 1 290 ? 0.151 -14.647 -15.614 1.00 95.44 290 GLY A CA 1
ATOM 2231 C C . GLY A 1 290 ? 0.928 -15.050 -14.356 1.00 95.44 290 GLY A C 1
ATOM 2232 O O . GLY A 1 290 ? 1.012 -16.255 -14.091 1.00 95.44 290 GLY A O 1
ATOM 2233 N N . PHE A 1 291 ? 1.481 -14.103 -13.589 1.00 96.25 291 PHE A N 1
ATOM 2234 C CA . PHE A 1 291 ? 2.244 -14.385 -12.364 1.00 96.25 291 PHE A CA 1
ATOM 2235 C C . PHE A 1 291 ? 1.386 -14.646 -11.124 1.00 96.25 291 PHE A C 1
ATOM 2237 O O . PHE A 1 291 ? 1.902 -15.188 -10.151 1.00 96.25 291 PHE A O 1
ATOM 2244 N N . MET A 1 292 ? 0.102 -14.303 -11.133 1.00 96.88 292 MET A N 1
ATOM 2245 C CA . MET A 1 292 ? -0.836 -14.629 -10.059 1.00 96.88 292 MET A CA 1
ATOM 2246 C C . MET A 1 292 ? -1.543 -15.954 -10.353 1.00 96.88 292 MET A C 1
ATOM 2248 O O . MET A 1 292 ? -1.712 -16.361 -11.513 1.00 96.88 292 MET A O 1
ATOM 2252 N N . ASN A 1 293 ? -1.984 -16.643 -9.301 1.00 93.94 293 ASN A N 1
ATOM 2253 C CA . ASN A 1 293 ? -2.998 -17.682 -9.457 1.00 93.94 293 ASN A CA 1
ATOM 2254 C C . ASN A 1 293 ? -4.378 -17.006 -9.389 1.00 93.94 293 ASN A C 1
ATOM 2256 O O . ASN A 1 293 ? -4.857 -16.661 -8.314 1.00 93.94 293 ASN A O 1
ATOM 2260 N N . LEU A 1 294 ? -4.968 -16.751 -10.561 1.00 89.62 294 LEU A N 1
ATOM 2261 C CA . LEU A 1 294 ? -6.309 -16.174 -10.719 1.00 89.62 294 LEU A CA 1
ATOM 2262 C C . LEU A 1 294 ? -7.383 -17.261 -10.838 1.00 89.62 294 LEU A C 1
ATOM 2264 O O . LEU A 1 294 ? -7.065 -18.336 -11.402 1.00 89.62 294 LEU A O 1
#

pLDDT: mean 94.04, std 4.12, range [78.12, 98.88]

Foldseek 3Di:
DLLLQLQVVCVVVFPFDLAGLEEEQPPFDPNNDHPPGGYLYAHLPCGLVADPLQDCPDDDPSVVVNVVLCVCLVDDDPDPVSVVVSVVSVSSRSNSVQQVVLLVPFDDFPQDFDPDRLSSLLVVVLSSVSSCVVNRHPHHHYDDDDDDCQDLDPNPVSVVVVVVVVVRSVVSSCVSCVRSVCQQVDKDKDDDPFAPAPARPRSDRDTAHDDDMDMGGNQWPDPDGWFDDDDQDPPDPQADPRRHGNYRDDPLLVVLLVSVVSPDQLVCSCVSRVCVVVQDDSPDPARSRNGGDD

Sequence (294 aa):
GWGGRMADLLNSMNTNQNVSMNISLSGTNIFQYGETLVEFAIDPYDGSPGIDGYDPLSTGFNAKRTEGIDLLLGVDHPDMFKKSYTDILKRSLDGSIEFRAAMEQIGNLNTFFSDNRISQSFKRITEVIMARDILGFKRQIFFVQMGGWDMHGELIDSHERNLKIVDKALFEFSNGLNEIGMFDGVTTFTISDFARTLTSNGNGSDHAWGGNALVMGGDIKGGDMYGTYPSLALGGPYEIHNGVLIPTTSNDEYFAELALWFGVSPSDLSTLFPNIGNFYDTGSSAGPMGFMNL

Secondary structure (DSSP, 8-state):
-HHHHHHHHHGGGSS--SS-SEEESSSS-TTT--SS---EE-BTTTB---STT--TT--THHHHHHHHHHHHHT---SSHHHHHHHHHHHHHHHHHHHHHHHHTTS----S---SSHHHHHHHHHHHHHHTTTTTT-S--EEE--------SS-HHHHHHHHHHHHHHHHHHHHHHHHHTT-GGG-EEE---S-EE-SS--SS---EE------EEESSB--SS--S-PPP--TTSTTB-STTPBPPSS-HHHHHHHHHHHHT--GGGHHHH-TTGGGT--TT-SS-SSS-B--

Radius of gyration: 21.77 Å; chains: 1; bounding box: 48×46×67 Å